Protein AF-A0A8H5WX12-F1 (afdb_monomer)

pLDDT: mean 89.81, std 13.11, range [33.09, 98.19]

Mean predicted aligned error: 13.59 Å

Radius of gyration: 41.68 Å; Cα contacts (8 Å, |Δi|>4): 127; chains: 1; bounding box: 111×40×96 Å

Foldseek 3Di:
DDPPPVPLDLLPQDAQQPLVSNVVNVLVVCCVPPVVLNVVLVVLLVVLLVVLLCCCCPVVVDQWFAQRVSSSSSSVSSLCVSQVVVPVNRDDDSDPDHDDRPPCVVHTHPSSQVVCVVVVHDHDDDVVNVVVVVVVVVVVVVVVVVVVVVVVVVVVVVVVVVVVVVVVVVVVVVVVVVVVVVVVVVVVVVVVVVVVVPPD

Structure (mmCIF, N/CA/C/O backbone):
data_AF-A0A8H5WX12-F1
#
_entry.id   AF-A0A8H5WX12-F1
#
loop_
_atom_site.group_PDB
_atom_site.id
_atom_site.type_symbol
_atom_site.label_atom_id
_atom_site.label_alt_id
_atom_site.label_comp_id
_atom_site.label_asym_id
_atom_site.label_entity_id
_atom_site.label_seq_id
_atom_site.pdbx_PDB_ins_code
_atom_site.Cartn_x
_atom_site.Cartn_y
_atom_site.Cartn_z
_atom_site.occupancy
_atom_site.B_iso_or_equiv
_atom_site.auth_seq_id
_atom_site.auth_comp_id
_atom_site.auth_asym_id
_atom_site.auth_atom_id
_atom_site.pdbx_PDB_model_num
ATOM 1 N N . MET A 1 1 ? 8.782 21.211 33.981 1.00 33.09 1 MET A N 1
ATOM 2 C CA . MET A 1 1 ? 7.718 21.695 33.075 1.00 33.09 1 MET A CA 1
ATOM 3 C C . MET A 1 1 ? 6.889 20.480 32.655 1.00 33.09 1 MET A C 1
ATOM 5 O O . MET A 1 1 ? 7.440 19.590 32.030 1.00 33.09 1 MET A O 1
ATOM 9 N N . SER A 1 2 ? 5.653 20.407 33.169 1.00 38.62 2 SER A N 1
ATOM 10 C CA . SER A 1 2 ? 4.549 19.437 32.981 1.00 38.62 2 SER A CA 1
ATOM 11 C C . SER A 1 2 ? 4.830 17.983 32.567 1.00 38.62 2 SER A C 1
ATOM 13 O O . SER A 1 2 ? 4.845 17.657 31.387 1.00 38.62 2 SER A O 1
ATOM 15 N N . SER A 1 3 ? 4.858 17.073 33.550 1.00 44.88 3 SER A N 1
ATOM 16 C CA . SER A 1 3 ? 4.390 15.689 33.363 1.00 44.88 3 SER A CA 1
ATOM 17 C C . SER A 1 3 ? 2.871 15.654 33.550 1.00 44.88 3 SER A C 1
ATOM 19 O O . SER A 1 3 ? 2.383 15.421 34.652 1.00 44.88 3 SER A O 1
ATOM 21 N N . GLN A 1 4 ? 2.113 15.903 32.482 1.00 40.19 4 GLN A N 1
ATOM 22 C CA . GLN A 1 4 ? 0.751 15.377 32.405 1.00 40.19 4 GLN A CA 1
ATOM 23 C C . GLN A 1 4 ? 0.891 13.888 32.087 1.00 40.19 4 GLN A C 1
ATOM 25 O O . GLN A 1 4 ? 1.049 13.500 30.933 1.00 40.19 4 GLN A O 1
ATOM 30 N N . GLN A 1 5 ? 0.912 13.046 33.123 1.00 45.81 5 GLN A N 1
ATOM 31 C CA . GLN A 1 5 ? 0.579 11.637 32.946 1.00 45.81 5 GLN A CA 1
ATOM 32 C C . GLN A 1 5 ? -0.896 11.587 32.560 1.00 45.81 5 GLN A C 1
ATOM 34 O O . GLN A 1 5 ? -1.782 11.577 33.414 1.00 45.81 5 GLN A O 1
ATOM 39 N N . ASP A 1 6 ? -1.126 11.630 31.252 1.00 54.28 6 ASP A N 1
ATOM 40 C CA . ASP A 1 6 ? -2.402 11.347 30.622 1.00 54.28 6 ASP A CA 1
ATOM 41 C C . ASP A 1 6 ? -2.846 9.971 31.133 1.00 54.28 6 ASP A C 1
ATOM 43 O O . ASP A 1 6 ? -2.256 8.929 30.829 1.00 54.28 6 ASP A O 1
ATOM 47 N N . THR A 1 7 ? -3.772 9.976 32.087 1.00 72.94 7 THR A N 1
ATOM 48 C CA . THR A 1 7 ? -4.148 8.766 32.811 1.00 72.94 7 THR A CA 1
ATOM 49 C C . THR A 1 7 ? -5.071 7.983 31.893 1.00 72.94 7 THR A C 1
ATOM 51 O O . THR A 1 7 ? -6.241 8.331 31.759 1.00 72.94 7 THR A O 1
ATOM 54 N N . PHE A 1 8 ? -4.537 6.957 31.222 1.00 84.62 8 PHE A N 1
ATOM 55 C CA . PHE A 1 8 ? -5.322 6.087 30.347 1.00 84.62 8 PHE A CA 1
ATOM 56 C C . PHE A 1 8 ? -6.583 5.596 31.071 1.00 84.62 8 PHE A C 1
ATOM 58 O O . PHE A 1 8 ? -6.492 4.907 32.091 1.00 84.62 8 PHE A O 1
ATOM 65 N N . ASN A 1 9 ? -7.753 5.955 30.540 1.00 88.12 9 ASN A N 1
ATOM 66 C CA . ASN A 1 9 ? -9.044 5.542 31.070 1.00 88.12 9 ASN A CA 1
ATOM 67 C C . ASN A 1 9 ? -9.671 4.486 30.140 1.00 88.12 9 ASN A C 1
ATOM 69 O O . ASN A 1 9 ? -10.149 4.853 29.064 1.00 88.12 9 ASN A O 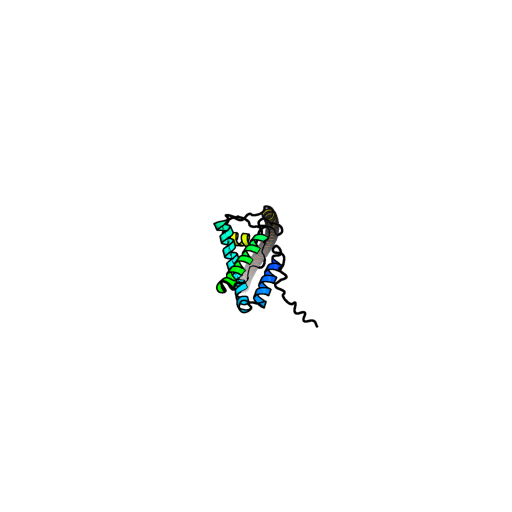1
ATOM 73 N N . PRO A 1 10 ? -9.746 3.204 30.548 1.00 88.06 10 PRO A N 1
ATOM 74 C CA . PRO A 1 10 ? -10.309 2.137 29.718 1.00 88.06 10 PRO A CA 1
ATOM 75 C C . PRO A 1 10 ? -11.822 2.280 29.466 1.00 88.06 10 PRO A C 1
ATOM 77 O O . PRO A 1 10 ? -12.372 1.591 28.616 1.00 88.06 10 PRO A O 1
ATOM 80 N N . ALA A 1 11 ? -12.525 3.166 30.179 1.00 89.69 11 ALA A N 1
ATOM 81 C CA . ALA A 1 11 ? -13.927 3.462 29.885 1.00 89.69 11 ALA A CA 1
ATOM 82 C C . ALA A 1 11 ? -14.098 4.433 28.701 1.00 89.69 11 ALA A C 1
ATOM 84 O O . ALA A 1 11 ? -15.175 4.491 28.108 1.00 89.69 11 ALA A O 1
ATOM 85 N N . ASN A 1 12 ? -13.054 5.188 28.340 1.00 92.12 12 ASN A N 1
ATOM 86 C CA . ASN A 1 12 ? -13.095 6.154 27.244 1.00 92.12 12 ASN A CA 1
ATOM 87 C C . ASN A 1 12 ? -12.741 5.485 25.907 1.00 92.12 12 ASN A C 1
ATOM 89 O O . ASN A 1 12 ? -11.697 5.745 25.309 1.00 92.12 12 ASN A O 1
ATOM 93 N N . VAL A 1 13 ? -13.602 4.566 25.473 1.00 94.31 13 VAL A N 1
ATOM 94 C CA . VAL A 1 13 ? -13.421 3.809 24.231 1.00 94.31 13 VAL A CA 1
ATOM 95 C C . VAL A 1 13 ? -13.705 4.727 23.028 1.00 94.31 13 VAL A C 1
ATOM 97 O O . VAL A 1 13 ? -14.808 5.277 22.944 1.00 94.31 13 VAL A O 1
ATOM 100 N N . PRO A 1 14 ? -12.760 4.905 22.080 1.00 96.06 14 PRO A N 1
ATOM 101 C CA . PRO A 1 14 ? -12.960 5.779 20.927 1.00 96.06 14 PRO A CA 1
ATOM 102 C C . PRO A 1 14 ? -13.995 5.200 19.959 1.00 96.06 14 PRO A C 1
ATOM 104 O O . PRO A 1 14 ? -14.397 4.038 20.053 1.00 96.06 14 PRO A O 1
ATOM 107 N N . LYS A 1 15 ? -14.425 6.000 18.979 1.00 95.44 15 LYS A N 1
ATOM 108 C CA . LYS A 1 15 ? -15.364 5.525 17.955 1.00 95.44 15 LYS A CA 1
ATOM 109 C C . LYS A 1 15 ? -14.744 4.392 17.121 1.00 95.44 15 LYS A C 1
ATOM 111 O O . LYS A 1 15 ? -13.591 4.518 16.703 1.00 95.44 15 LYS A O 1
ATOM 116 N N . PRO A 1 16 ? -15.484 3.305 16.836 1.00 94.94 16 PRO A N 1
ATOM 117 C CA . PRO A 1 16 ? -14.939 2.153 16.130 1.00 94.94 16 PRO A CA 1
ATOM 118 C C . PRO A 1 16 ? -14.537 2.456 14.685 1.00 94.94 16 PRO A C 1
ATOM 120 O O . PRO A 1 16 ? -13.755 1.694 14.141 1.00 94.94 16 PRO A O 1
ATOM 123 N N . GLU A 1 17 ? -15.009 3.534 14.060 1.00 94.00 17 GLU A N 1
ATOM 124 C CA . GLU A 1 17 ? -14.623 3.950 12.702 1.00 94.00 17 GLU A CA 1
ATOM 125 C C . GLU A 1 17 ? -13.245 4.643 12.672 1.00 94.00 17 GLU A C 1
ATOM 127 O O . GLU A 1 17 ? -12.575 4.693 11.640 1.00 94.00 17 GLU A O 1
ATOM 132 N N . LYS A 1 18 ? -12.785 5.184 13.810 1.00 95.19 18 LYS A N 1
ATOM 133 C CA . LYS A 1 18 ? -11.540 5.956 13.911 1.00 95.19 18 LYS A CA 1
ATOM 134 C C . LYS A 1 18 ? -10.333 5.026 14.038 1.00 95.19 18 LYS A C 1
ATOM 136 O O . LYS A 1 18 ? -9.887 4.727 15.140 1.00 95.19 18 LYS A O 1
ATOM 141 N N . ILE A 1 19 ? -9.796 4.578 12.900 1.00 94.12 19 ILE A N 1
ATOM 142 C CA . ILE A 1 19 ? -8.716 3.572 12.821 1.00 94.12 19 ILE A CA 1
ATOM 143 C C . ILE A 1 19 ? -7.524 3.914 13.731 1.00 94.12 19 ILE A C 1
ATOM 145 O O . ILE A 1 19 ? -7.120 3.084 14.544 1.00 94.12 19 ILE A O 1
ATOM 149 N N . SER A 1 20 ? -6.975 5.128 13.626 1.00 95.62 20 SER A N 1
ATOM 150 C CA . SER A 1 20 ? -5.794 5.527 14.405 1.00 95.62 20 SER A CA 1
ATOM 151 C C . SER A 1 20 ? -6.076 5.586 15.907 1.00 95.62 20 SER A C 1
ATOM 153 O O . SER A 1 20 ? -5.309 5.037 16.692 1.00 95.62 20 SER A O 1
ATOM 155 N N . GLU A 1 21 ? -7.203 6.184 16.306 1.00 96.19 21 GLU A N 1
ATOM 156 C CA . GLU A 1 21 ? -7.615 6.280 17.715 1.00 96.19 21 GLU A CA 1
ATOM 157 C C . GLU A 1 21 ? -7.874 4.887 18.312 1.00 96.19 21 GLU A C 1
ATOM 159 O O . GLU A 1 21 ? -7.467 4.598 19.434 1.00 96.19 21 GLU A O 1
ATOM 164 N N . ARG A 1 22 ? -8.500 3.988 17.541 1.00 96.19 22 ARG A N 1
ATOM 165 C CA . ARG A 1 22 ? -8.762 2.599 17.934 1.00 96.19 22 ARG A CA 1
ATOM 166 C C . ARG A 1 22 ? -7.471 1.833 18.206 1.00 96.19 22 ARG A C 1
ATOM 168 O O . ARG A 1 22 ? -7.357 1.179 19.240 1.00 96.19 22 ARG A O 1
ATOM 175 N N . ARG A 1 23 ? -6.494 1.926 17.302 1.00 96.81 23 ARG A N 1
ATOM 176 C CA . ARG A 1 23 ? -5.188 1.272 17.471 1.00 96.81 23 ARG A CA 1
ATOM 177 C C . ARG A 1 23 ? -4.418 1.847 18.653 1.00 96.81 23 ARG A C 1
ATOM 179 O O . ARG A 1 23 ? -3.917 1.079 19.465 1.00 96.81 23 ARG A O 1
ATOM 186 N N . GLN A 1 24 ? -4.420 3.170 18.807 1.00 96.31 24 GLN A N 1
ATOM 187 C CA . GLN A 1 24 ? -3.812 3.827 19.960 1.00 96.31 24 GLN A CA 1
ATOM 188 C C . GLN A 1 24 ? -4.440 3.356 21.279 1.00 96.31 24 GLN A C 1
ATOM 190 O O . GLN A 1 24 ? -3.713 3.057 22.223 1.00 96.31 24 GLN A O 1
ATOM 195 N N . TYR A 1 25 ? -5.770 3.234 21.340 1.00 96.69 25 TYR A N 1
ATOM 196 C CA . TYR A 1 25 ? -6.459 2.698 22.514 1.00 96.69 25 TYR A CA 1
ATOM 197 C C . TYR A 1 25 ? -6.023 1.259 22.826 1.00 96.69 25 TYR A C 1
ATOM 199 O O . TYR A 1 25 ? -5.738 0.949 23.981 1.00 96.69 25 TYR A O 1
ATOM 207 N N . ILE A 1 26 ? -5.950 0.384 21.815 1.00 96.94 26 ILE A N 1
ATOM 208 C CA . ILE A 1 26 ? -5.524 -1.016 21.989 1.00 96.94 26 ILE A CA 1
ATOM 209 C C . ILE A 1 26 ? -4.092 -1.081 22.527 1.00 96.94 26 ILE A C 1
ATOM 211 O O . ILE A 1 26 ? -3.844 -1.767 23.519 1.00 96.94 26 ILE A O 1
ATOM 215 N N . ASP A 1 27 ? -3.173 -0.336 21.914 1.00 96.44 27 ASP A N 1
ATOM 216 C CA . ASP A 1 27 ? -1.765 -0.326 22.306 1.00 96.44 27 ASP A CA 1
ATOM 217 C C . ASP A 1 27 ? -1.599 0.198 23.742 1.00 96.44 27 ASP A C 1
ATOM 219 O O . ASP A 1 27 ? -0.908 -0.422 24.550 1.00 96.44 27 ASP A O 1
ATOM 223 N N . GLN A 1 28 ? -2.298 1.281 24.103 1.00 96.12 28 GLN A N 1
ATOM 224 C CA . GLN A 1 28 ? -2.284 1.832 25.463 1.00 96.12 28 GLN A CA 1
ATOM 225 C C . GLN A 1 28 ? -2.907 0.878 26.490 1.00 96.12 28 GLN A C 1
ATOM 227 O O . GLN A 1 28 ? -2.374 0.736 27.594 1.00 96.12 28 GLN A O 1
ATOM 232 N N . TYR A 1 29 ? -4.000 0.194 26.137 1.00 96.19 29 TYR A N 1
ATOM 233 C CA . TYR A 1 29 ? -4.636 -0.794 27.007 1.00 96.19 29 TYR A CA 1
ATOM 234 C C . TYR A 1 29 ? -3.668 -1.932 27.332 1.00 96.19 29 TYR A C 1
ATOM 236 O O . TYR A 1 29 ? -3.440 -2.241 28.504 1.00 96.19 29 TYR A O 1
ATOM 244 N N . ILE A 1 30 ? -3.056 -2.521 26.301 1.00 95.94 30 ILE A N 1
ATOM 245 C CA . ILE A 1 30 ? -2.088 -3.609 26.462 1.00 95.94 30 ILE A CA 1
ATOM 246 C C . ILE A 1 30 ? -0.876 -3.105 27.248 1.00 95.94 30 ILE A C 1
ATOM 248 O O . ILE A 1 30 ? -0.483 -3.725 28.228 1.00 95.94 30 ILE A O 1
ATOM 252 N N . GLN A 1 31 ? -0.335 -1.934 26.916 1.00 95.81 31 GLN A N 1
ATOM 253 C CA . GLN A 1 31 ? 0.800 -1.359 27.637 1.00 95.81 31 GLN A CA 1
ATOM 254 C C . GLN A 1 31 ? 0.523 -1.149 29.131 1.00 95.81 31 GLN A C 1
ATOM 256 O O . GLN A 1 31 ? 1.431 -1.308 29.953 1.00 95.81 31 GLN A O 1
ATOM 261 N N . ARG A 1 32 ? -0.710 -0.778 29.493 1.00 94.56 32 ARG A N 1
ATOM 262 C CA . ARG A 1 32 ? -1.079 -0.464 30.875 1.00 94.56 32 ARG A CA 1
ATOM 263 C C . ARG A 1 32 ? -1.418 -1.698 31.704 1.00 94.56 32 ARG A C 1
ATOM 265 O O . ARG A 1 32 ? -1.022 -1.744 32.866 1.00 94.56 32 ARG A O 1
ATOM 272 N N . PHE A 1 33 ? -2.145 -2.654 31.130 1.00 94.00 33 PHE A N 1
ATOM 273 C CA . PHE A 1 33 ? -2.706 -3.794 31.863 1.00 94.00 33 PHE A CA 1
ATOM 274 C C . PHE A 1 33 ? -2.009 -5.129 31.566 1.00 94.00 33 PHE A C 1
ATOM 276 O O . PHE A 1 33 ? -2.087 -6.039 32.384 1.00 94.00 33 PHE A O 1
ATOM 283 N N . HIS A 1 34 ? -1.290 -5.232 30.445 1.00 94.00 34 HIS A N 1
ATOM 284 C CA . HIS A 1 34 ? -0.660 -6.460 29.943 1.00 94.00 34 HIS A CA 1
ATOM 285 C C . HIS A 1 34 ? 0.703 -6.155 29.300 1.00 94.00 34 HIS A C 1
ATOM 287 O O . HIS A 1 34 ? 0.962 -6.450 28.130 1.00 94.00 34 HIS A O 1
ATOM 293 N N . LYS A 1 35 ? 1.565 -5.460 30.052 1.00 94.50 35 LYS A N 1
ATOM 294 C CA . LYS A 1 35 ? 2.837 -4.904 29.556 1.00 94.50 35 LYS A CA 1
ATOM 295 C C . LYS A 1 35 ? 3.761 -5.967 28.944 1.00 94.50 35 LYS A C 1
ATOM 297 O O . LYS A 1 35 ? 4.538 -5.663 28.043 1.00 94.50 35 LYS A O 1
ATOM 302 N N . ASP A 1 36 ? 3.676 -7.197 29.430 1.00 95.25 36 ASP A N 1
ATOM 303 C CA . ASP A 1 36 ? 4.386 -8.380 28.943 1.00 95.25 36 ASP A CA 1
ATOM 304 C C . ASP A 1 36 ? 3.999 -8.783 27.509 1.00 95.25 36 ASP A C 1
ATOM 306 O O . ASP A 1 36 ? 4.811 -9.373 26.796 1.00 95.25 36 ASP A O 1
ATOM 310 N N . LEU A 1 37 ? 2.805 -8.401 27.048 1.00 95.00 37 LEU A N 1
ATOM 311 C CA . LEU A 1 37 ? 2.325 -8.678 25.693 1.00 95.00 37 LEU A CA 1
ATOM 312 C C . LEU A 1 37 ? 2.719 -7.598 24.677 1.00 95.00 37 LEU A C 1
ATOM 314 O O . LEU A 1 37 ? 2.623 -7.833 23.475 1.00 95.00 37 LEU A O 1
ATOM 318 N N . VAL A 1 38 ? 3.205 -6.432 25.124 1.00 95.00 38 VAL A N 1
ATOM 319 C CA . VAL A 1 38 ? 3.595 -5.315 24.240 1.00 95.00 38 VAL A CA 1
ATOM 320 C C . VAL A 1 38 ? 4.559 -5.735 23.120 1.00 95.00 38 VAL A C 1
ATOM 322 O O . VAL A 1 38 ? 4.298 -5.376 21.972 1.00 95.00 38 VAL A O 1
ATOM 325 N N . PRO A 1 39 ? 5.618 -6.535 23.373 1.00 96.00 39 PRO A N 1
ATOM 326 C CA . PRO A 1 39 ? 6.532 -6.969 22.312 1.00 96.00 39 PRO A CA 1
ATOM 327 C C . PRO A 1 39 ? 5.871 -7.817 21.214 1.00 96.00 39 PRO A C 1
ATOM 329 O O . PRO A 1 39 ? 6.442 -7.981 20.140 1.00 96.00 39 PRO A O 1
ATOM 332 N N . GLN A 1 40 ? 4.686 -8.376 21.473 1.00 95.12 40 GLN A N 1
ATOM 333 C CA . GLN A 1 40 ? 3.980 -9.277 20.561 1.00 95.12 40 GLN A CA 1
ATOM 334 C C . GLN A 1 40 ? 2.962 -8.548 19.675 1.00 95.12 40 GLN A C 1
ATOM 336 O O . GLN A 1 40 ? 2.487 -9.134 18.703 1.00 95.12 40 GLN A O 1
ATOM 341 N N . ILE A 1 41 ? 2.635 -7.284 19.975 1.00 95.19 41 ILE A N 1
ATOM 342 C CA . ILE A 1 41 ? 1.564 -6.531 19.304 1.00 95.19 41 ILE A CA 1
ATOM 343 C C . ILE A 1 41 ? 1.769 -6.493 17.786 1.00 95.19 41 ILE A C 1
ATOM 345 O O . ILE A 1 41 ? 0.855 -6.831 17.033 1.00 95.19 41 ILE A O 1
ATOM 349 N N . ASP A 1 42 ? 2.960 -6.118 17.319 1.00 94.75 42 ASP A N 1
ATOM 350 C CA . ASP A 1 42 ? 3.214 -5.952 15.883 1.00 94.75 42 ASP A CA 1
ATOM 351 C C . ASP A 1 42 ? 3.161 -7.280 15.124 1.00 94.75 42 ASP A C 1
ATOM 353 O O . ASP A 1 42 ? 2.587 -7.356 14.032 1.00 94.75 42 ASP A O 1
ATOM 357 N N . MET A 1 43 ? 3.700 -8.345 15.723 1.00 94.44 43 MET A N 1
ATOM 358 C CA . MET A 1 43 ? 3.634 -9.692 15.158 1.00 94.44 43 MET A CA 1
ATOM 359 C C . MET A 1 43 ? 2.182 -10.179 15.089 1.00 94.44 43 MET A C 1
ATOM 361 O O . MET A 1 43 ? 1.722 -10.566 14.013 1.00 94.44 43 MET A O 1
ATOM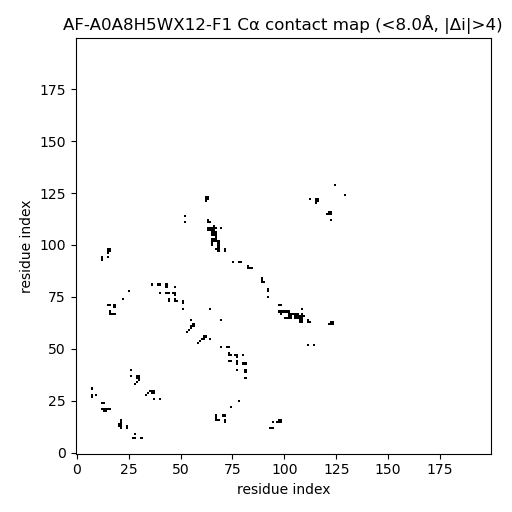 365 N N . ALA A 1 44 ? 1.428 -10.047 16.184 1.00 95.56 44 ALA A N 1
ATOM 366 C CA . ALA A 1 44 ? 0.012 -10.400 16.235 1.00 95.56 44 ALA A CA 1
ATOM 367 C C . ALA A 1 44 ? -0.815 -9.605 15.210 1.00 95.56 44 ALA A C 1
ATOM 369 O O . ALA A 1 44 ? -1.733 -10.147 14.591 1.00 95.56 44 ALA A O 1
ATOM 370 N N . ARG A 1 45 ? -0.473 -8.332 14.968 1.00 96.25 45 ARG A N 1
ATOM 371 C CA . ARG A 1 45 ? -1.169 -7.474 13.993 1.00 96.25 45 ARG A CA 1
ATOM 372 C C . ARG A 1 45 ? -0.903 -7.935 12.571 1.00 96.25 45 ARG A C 1
ATOM 374 O O . ARG A 1 45 ? -1.824 -7.999 11.756 1.00 96.25 45 ARG A O 1
ATOM 381 N N . LYS A 1 46 ? 0.350 -8.279 12.272 1.00 95.62 46 LYS A N 1
ATOM 382 C CA . LYS A 1 46 ? 0.754 -8.816 10.969 1.00 95.62 46 LYS A CA 1
ATOM 383 C C . LYS A 1 46 ? 0.068 -10.153 10.683 1.00 95.62 46 LYS A C 1
ATOM 385 O O . LYS A 1 46 ? -0.433 -10.357 9.576 1.00 95.62 46 LYS A O 1
ATOM 390 N N . GLU A 1 47 ? -0.006 -11.036 11.674 1.00 95.81 47 GLU A N 1
ATOM 391 C CA . GLU A 1 47 ? -0.712 -12.315 11.565 1.00 95.81 47 GLU A CA 1
ATOM 392 C C . GLU A 1 47 ? -2.217 -12.125 11.374 1.00 95.81 47 GLU A C 1
ATOM 394 O O . GLU A 1 47 ? -2.796 -12.730 10.470 1.00 95.81 47 GLU A O 1
ATOM 399 N N . ALA A 1 48 ? -2.838 -11.231 12.150 1.00 97.56 48 ALA A N 1
ATOM 400 C CA . ALA A 1 48 ? -4.244 -10.873 11.997 1.00 97.56 48 ALA A CA 1
ATOM 401 C C . ALA A 1 48 ? -4.538 -10.316 10.594 1.00 97.56 48 ALA A C 1
ATOM 403 O O . ALA A 1 48 ? -5.489 -10.761 9.952 1.00 97.56 48 ALA A O 1
ATOM 404 N N . ARG A 1 49 ? -3.687 -9.421 10.065 1.00 97.06 49 ARG A N 1
ATOM 405 C CA . ARG A 1 49 ? -3.789 -8.922 8.681 1.00 97.06 49 ARG A CA 1
ATOM 406 C C . ARG A 1 49 ? -3.729 -10.070 7.675 1.00 97.06 49 ARG A C 1
ATOM 408 O O . ARG A 1 49 ? -4.620 -10.188 6.840 1.00 97.06 49 ARG A O 1
ATOM 415 N N . SER A 1 50 ? -2.717 -10.932 7.768 1.00 95.69 50 SER A N 1
ATOM 416 C CA . SER A 1 50 ? -2.543 -12.074 6.857 1.00 95.69 50 SER A CA 1
ATOM 417 C C . SER A 1 50 ? -3.727 -13.048 6.902 1.00 95.69 50 SER A C 1
ATOM 419 O O . SER A 1 50 ? -4.199 -13.530 5.867 1.00 95.69 50 SER A O 1
ATOM 421 N N . TYR A 1 51 ? -4.244 -13.329 8.099 1.00 97.06 51 TYR A N 1
ATOM 422 C CA . TYR A 1 51 ? -5.441 -14.139 8.282 1.00 97.06 51 TYR A CA 1
ATOM 423 C C . TYR A 1 51 ? -6.668 -13.485 7.637 1.00 97.06 51 TYR A C 1
ATOM 425 O O . TYR A 1 51 ? -7.348 -14.129 6.838 1.00 97.06 51 TYR A O 1
ATOM 433 N N . MET A 1 52 ? -6.919 -12.202 7.917 1.00 97.38 52 MET A N 1
ATOM 434 C CA . MET A 1 52 ? -8.081 -11.500 7.375 1.00 97.38 52 MET A CA 1
ATOM 435 C C . MET A 1 52 ? -8.020 -11.384 5.855 1.00 97.38 52 MET A C 1
ATOM 437 O O . MET A 1 52 ? -9.027 -11.640 5.200 1.00 97.38 52 MET A O 1
ATOM 441 N N . CYS A 1 53 ? -6.856 -11.101 5.267 1.00 96.88 53 CYS A N 1
ATOM 442 C CA . CYS A 1 53 ? -6.701 -11.107 3.815 1.00 96.88 53 CYS A CA 1
ATOM 443 C C . CYS A 1 53 ? -7.134 -12.448 3.195 1.00 96.88 53 CYS A C 1
ATOM 445 O O . CYS A 1 53 ? -7.953 -12.480 2.272 1.00 96.88 53 CYS A O 1
ATOM 447 N N . ARG A 1 54 ? -6.646 -13.568 3.746 1.00 96.00 54 ARG A N 1
ATOM 448 C CA . ARG A 1 54 ? -7.038 -14.910 3.292 1.00 96.00 54 ARG A CA 1
ATOM 449 C C . ARG A 1 54 ? -8.525 -15.173 3.499 1.00 96.00 54 ARG A C 1
ATOM 451 O O . ARG A 1 54 ? -9.156 -15.709 2.598 1.00 96.00 54 ARG A O 1
ATOM 458 N N . TYR A 1 55 ? -9.094 -14.767 4.632 1.00 95.81 55 TYR A N 1
ATOM 459 C CA . TYR A 1 55 ? -10.522 -14.927 4.909 1.00 95.81 55 TYR A CA 1
ATOM 460 C C . TYR A 1 55 ? -11.394 -14.168 3.896 1.00 95.81 55 TYR A C 1
ATOM 462 O O . TYR A 1 55 ? -12.321 -14.737 3.323 1.00 95.81 55 TYR A O 1
ATOM 470 N N . TYR A 1 56 ? -11.091 -12.898 3.619 1.00 94.88 56 TYR A N 1
ATOM 471 C CA . TYR A 1 56 ? -11.848 -12.114 2.639 1.00 94.88 56 TYR A CA 1
ATOM 472 C C . TYR A 1 56 ? -11.701 -12.660 1.214 1.00 94.88 56 TYR A C 1
ATOM 474 O O . TYR A 1 56 ? -12.669 -12.664 0.454 1.00 94.88 56 TYR A O 1
ATOM 482 N N . HIS A 1 57 ? -10.523 -13.176 0.857 1.00 94.19 57 HIS A N 1
ATOM 483 C CA . HIS A 1 57 ? -10.329 -13.815 -0.440 1.00 94.19 57 HIS A CA 1
ATOM 484 C C . HIS A 1 57 ? -11.074 -15.156 -0.541 1.00 94.19 57 HIS A C 1
ATOM 486 O O . HIS A 1 57 ? -11.975 -15.301 -1.362 1.00 94.19 57 HIS A O 1
ATOM 492 N N . ASN A 1 58 ? -10.741 -16.113 0.326 1.00 92.88 58 ASN A N 1
ATOM 493 C CA . ASN A 1 58 ? -11.181 -17.504 0.215 1.00 92.88 58 ASN A CA 1
ATOM 494 C C . ASN A 1 58 ? -12.637 -17.705 0.641 1.00 92.88 58 ASN A C 1
ATOM 496 O O . ASN A 1 58 ? -13.353 -18.496 0.036 1.00 92.88 58 ASN A O 1
ATOM 500 N N . ASN A 1 59 ? -13.083 -17.016 1.696 1.00 89.69 59 ASN A N 1
ATOM 501 C CA . ASN A 1 59 ? -14.398 -17.258 2.294 1.00 89.69 59 ASN A CA 1
ATOM 502 C C . ASN A 1 59 ? -15.459 -16.262 1.818 1.00 89.69 59 ASN A C 1
ATOM 504 O O . ASN A 1 59 ? -16.648 -16.549 1.941 1.00 89.69 59 ASN A O 1
ATOM 508 N N . ARG A 1 60 ? -15.057 -15.084 1.324 1.00 87.25 60 ARG A N 1
ATOM 509 C CA . ARG A 1 60 ? -15.989 -14.043 0.856 1.00 87.25 60 ARG A CA 1
ATOM 510 C C . ARG A 1 60 ? -15.911 -13.777 -0.645 1.00 87.25 60 ARG A C 1
ATOM 512 O O . ARG A 1 60 ? -16.817 -13.134 -1.161 1.00 87.25 60 ARG A O 1
ATOM 519 N N . GLY A 1 61 ? -14.863 -14.235 -1.336 1.00 88.38 61 GLY A N 1
ATOM 520 C CA . GLY A 1 61 ? -14.686 -13.993 -2.771 1.00 88.38 61 GLY A CA 1
ATOM 521 C C . GLY A 1 61 ? -14.568 -12.509 -3.135 1.00 88.38 61 GLY A C 1
ATOM 522 O O . GLY A 1 61 ? -14.842 -12.136 -4.272 1.00 88.38 61 GLY A O 1
ATOM 523 N N . MET A 1 62 ? -14.204 -11.645 -2.182 1.00 90.19 62 MET A N 1
ATOM 524 C CA . MET A 1 62 ? -14.188 -10.197 -2.403 1.00 90.19 62 MET A CA 1
ATOM 525 C C . MET A 1 62 ? -12.955 -9.791 -3.209 1.00 90.19 62 MET A C 1
ATOM 527 O O . MET A 1 62 ? -11.874 -10.344 -3.011 1.00 90.19 62 MET A O 1
ATOM 531 N N . ILE A 1 63 ? -13.111 -8.837 -4.130 1.00 90.62 63 ILE A N 1
ATOM 532 C CA . ILE A 1 63 ? -11.999 -8.249 -4.900 1.00 90.62 63 ILE A CA 1
ATOM 533 C C . ILE A 1 63 ? -11.465 -7.008 -4.184 1.00 90.62 63 ILE A C 1
ATOM 535 O O . ILE A 1 63 ? -10.257 -6.900 -3.991 1.00 90.62 63 ILE A O 1
ATOM 539 N N . ASP A 1 64 ? -12.371 -6.154 -3.707 1.00 91.81 64 ASP A N 1
ATOM 540 C CA . ASP A 1 64 ? -12.081 -5.007 -2.851 1.00 91.81 64 ASP A CA 1
ATOM 541 C C . ASP A 1 64 ? -12.850 -5.128 -1.539 1.00 91.81 64 ASP A C 1
ATOM 543 O O . ASP A 1 64 ? -13.891 -5.783 -1.472 1.00 91.81 64 ASP A O 1
ATOM 547 N N . VAL A 1 65 ? -12.343 -4.476 -0.495 1.00 94.12 65 VAL A N 1
ATOM 548 C CA . VAL A 1 65 ? -12.980 -4.427 0.824 1.00 94.12 65 VAL A CA 1
ATOM 549 C C . VAL A 1 65 ? -12.935 -2.992 1.353 1.00 94.12 65 VAL A C 1
ATOM 551 O O . VAL A 1 65 ? -11.893 -2.346 1.204 1.00 94.12 65 VAL A O 1
ATOM 554 N N . PRO A 1 66 ? -14.005 -2.474 1.979 1.00 95.00 66 PRO A N 1
ATOM 555 C CA . PRO A 1 66 ? -13.980 -1.143 2.582 1.00 95.00 66 PRO A CA 1
ATOM 556 C C . PRO A 1 66 ? -12.918 -1.037 3.682 1.00 95.00 66 PRO A C 1
ATOM 558 O O . PRO A 1 66 ? -12.797 -1.919 4.539 1.00 95.00 66 PRO A O 1
ATOM 561 N N . ALA A 1 67 ? -12.127 0.038 3.654 1.00 94.81 67 ALA A N 1
ATOM 562 C CA . ALA A 1 67 ? -10.955 0.190 4.514 1.00 94.81 67 ALA A CA 1
ATOM 563 C C . ALA A 1 67 ? -11.319 0.188 6.004 1.00 94.81 67 ALA A C 1
ATOM 565 O O . ALA A 1 67 ? -10.676 -0.497 6.798 1.00 94.81 67 ALA A O 1
ATOM 566 N N . VAL A 1 68 ? -12.379 0.909 6.382 1.00 94.94 68 VAL A N 1
ATOM 567 C CA . VAL A 1 68 ? -12.777 1.086 7.787 1.00 94.94 68 VAL A CA 1
ATOM 568 C C . VAL A 1 68 ? -13.132 -0.252 8.433 1.00 94.94 68 VAL A C 1
ATOM 570 O O . VAL A 1 68 ? -12.575 -0.607 9.478 1.00 94.94 68 VAL A O 1
ATOM 573 N N . TYR A 1 69 ? -14.028 -1.016 7.801 1.00 96.31 69 TYR A N 1
ATOM 574 C CA . TYR A 1 69 ? -14.472 -2.302 8.333 1.00 96.31 69 TYR A CA 1
ATOM 575 C C . TYR A 1 69 ? -13.360 -3.352 8.308 1.00 96.31 69 TYR A C 1
ATOM 577 O O . TYR A 1 69 ? -13.197 -4.103 9.273 1.00 96.31 69 TYR A O 1
ATOM 585 N N . PHE A 1 70 ? -12.553 -3.381 7.245 1.00 97.19 70 PHE A N 1
ATOM 586 C CA . PHE A 1 70 ? -11.428 -4.304 7.138 1.00 97.19 70 PHE A CA 1
ATOM 587 C C . PHE A 1 70 ? -10.421 -4.106 8.278 1.00 97.19 70 PHE A C 1
ATOM 589 O O . PHE A 1 70 ? -10.108 -5.057 8.999 1.00 97.19 70 PHE A O 1
ATOM 596 N N . GLU A 1 71 ? -9.995 -2.867 8.520 1.00 97.56 71 GLU A N 1
ATOM 597 C CA . GLU A 1 71 ? -9.062 -2.552 9.605 1.00 97.56 71 GLU A CA 1
ATOM 598 C C . GLU A 1 71 ? -9.652 -2.854 10.985 1.00 97.56 71 GLU A C 1
ATOM 600 O O . GLU A 1 71 ? -8.962 -3.364 11.866 1.00 97.56 71 GLU A O 1
ATOM 605 N N . TYR A 1 72 ? -10.952 -2.614 11.172 1.00 97.69 72 TYR A N 1
ATOM 606 C CA . TYR A 1 72 ? -11.642 -2.999 12.402 1.00 97.69 72 TYR A CA 1
ATOM 607 C C . TYR A 1 72 ? -11.609 -4.515 12.632 1.00 97.69 72 TYR A C 1
ATOM 609 O O . TYR A 1 72 ? -11.393 -4.965 13.759 1.00 97.69 72 TYR A O 1
ATOM 617 N N . THR A 1 73 ? -11.795 -5.320 11.581 1.00 97.25 73 THR A N 1
ATOM 618 C CA . THR A 1 73 ? -11.707 -6.781 11.710 1.00 97.25 73 THR A CA 1
ATOM 619 C C . THR A 1 73 ? -10.294 -7.260 12.028 1.00 97.25 73 THR A C 1
ATOM 621 O O . THR A 1 73 ? -10.159 -8.162 12.849 1.00 97.25 73 THR A O 1
ATOM 624 N N . ILE A 1 74 ? -9.255 -6.621 11.477 1.00 98.00 74 ILE A N 1
ATOM 625 C CA . ILE A 1 74 ? -7.858 -6.912 11.835 1.00 98.00 74 ILE A CA 1
ATOM 626 C C . ILE A 1 74 ? -7.621 -6.636 13.317 1.00 98.00 74 ILE A C 1
ATOM 628 O O . ILE A 1 74 ? -7.120 -7.508 14.022 1.00 98.00 74 ILE A O 1
ATOM 632 N N . ASP A 1 75 ? -8.010 -5.457 13.800 1.00 98.19 75 ASP A N 1
ATOM 633 C CA . ASP A 1 75 ? -7.789 -5.070 15.195 1.00 98.19 75 ASP A CA 1
ATOM 634 C C . ASP A 1 75 ? -8.551 -5.989 16.164 1.00 98.19 75 ASP A C 1
ATOM 636 O O . ASP A 1 75 ? -8.023 -6.383 17.206 1.00 98.19 75 ASP A O 1
ATOM 640 N N . LYS A 1 76 ? -9.768 -6.407 15.792 1.00 97.75 76 LYS A N 1
ATOM 641 C CA . LYS A 1 76 ? -10.545 -7.385 16.562 1.00 97.75 76 LYS A CA 1
ATOM 642 C C . LYS A 1 76 ? -9.878 -8.763 16.584 1.00 97.75 76 LYS A C 1
ATOM 644 O O . LYS A 1 76 ? -9.831 -9.393 17.638 1.00 97.75 76 LYS A O 1
ATOM 649 N N . THR A 1 77 ? -9.364 -9.235 15.449 1.00 97.75 77 THR A N 1
ATOM 650 C CA . THR A 1 77 ? -8.639 -10.512 15.370 1.00 97.75 77 THR A CA 1
ATOM 651 C C . THR A 1 77 ? -7.336 -10.459 16.162 1.00 97.75 77 THR A C 1
ATOM 653 O O . THR A 1 77 ? -7.046 -11.396 16.898 1.00 97.75 77 THR A O 1
ATOM 656 N N . LEU A 1 78 ? -6.590 -9.352 16.095 1.00 97.56 78 LEU A N 1
ATOM 657 C CA . LEU A 1 78 ? -5.416 -9.124 16.941 1.00 97.56 78 LEU A CA 1
ATOM 658 C C . LEU A 1 78 ? -5.775 -9.241 18.423 1.00 97.56 78 LEU A C 1
ATOM 660 O O . LEU A 1 78 ? -5.090 -9.950 19.153 1.00 97.56 78 LEU A O 1
ATOM 664 N N . TRP A 1 79 ? -6.858 -8.590 18.855 1.00 97.69 79 TRP A N 1
ATOM 665 C CA . TRP A 1 79 ? -7.286 -8.612 20.254 1.00 97.69 79 TRP A CA 1
ATOM 666 C C . TRP A 1 79 ? -7.601 -10.030 20.729 1.00 97.69 79 TRP A C 1
ATOM 668 O O . TRP A 1 79 ? -7.180 -10.445 21.804 1.00 97.69 79 TRP A O 1
ATOM 678 N N . GLN A 1 80 ? -8.315 -10.796 19.906 1.00 95.75 80 GLN A N 1
ATOM 679 C CA . GLN A 1 80 ? -8.634 -12.188 20.212 1.00 95.75 80 GLN A CA 1
ATOM 680 C C . GLN A 1 80 ? -7.377 -13.057 20.278 1.00 95.75 80 GLN A C 1
ATOM 682 O O . GLN A 1 80 ? -7.248 -13.863 21.194 1.00 95.75 80 GLN A O 1
ATOM 687 N N . ASN A 1 81 ? -6.443 -12.874 19.344 1.00 94.75 81 ASN A N 1
ATOM 688 C CA . ASN A 1 81 ? -5.230 -13.681 19.269 1.00 94.75 81 ASN A CA 1
ATOM 689 C C . ASN A 1 81 ? -4.280 -13.394 20.435 1.00 94.75 81 ASN A C 1
ATOM 691 O O . ASN A 1 81 ? -3.785 -14.329 21.060 1.00 94.75 81 ASN A O 1
ATOM 695 N N . ILE A 1 82 ? -4.047 -12.118 20.757 1.00 95.94 82 ILE A N 1
ATOM 696 C CA . ILE A 1 82 ? -3.066 -11.746 21.782 1.00 95.94 82 ILE A CA 1
ATOM 697 C C . ILE A 1 82 ? -3.511 -12.178 23.183 1.00 95.94 82 ILE A C 1
ATOM 699 O O . ILE A 1 82 ? -2.682 -12.586 23.990 1.00 95.9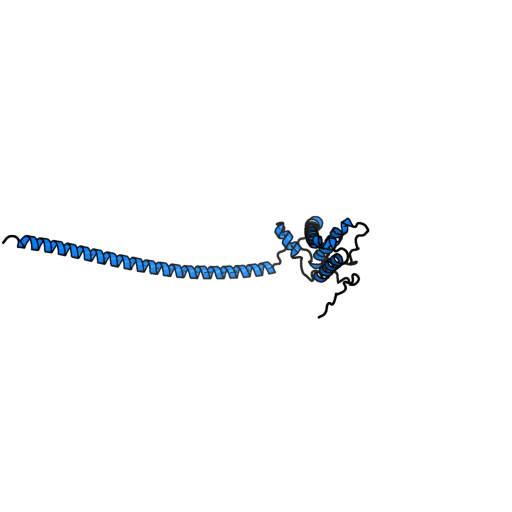4 82 ILE A O 1
ATOM 703 N N . PHE A 1 83 ? -4.820 -12.179 23.450 1.00 96.50 83 PHE A N 1
ATOM 704 C CA . PHE A 1 83 ? -5.388 -12.611 24.727 1.00 96.50 83 PHE A CA 1
ATOM 705 C C . PHE A 1 83 ? -5.856 -14.070 24.746 1.00 96.50 83 PHE A C 1
ATOM 707 O O . PHE A 1 83 ? -6.358 -14.526 25.770 1.00 96.50 83 PHE A O 1
ATOM 714 N N . LEU A 1 84 ? -5.667 -14.827 23.659 1.00 93.38 84 LEU A N 1
ATOM 715 C CA . LEU A 1 84 ? -6.155 -16.206 23.539 1.00 93.38 84 LEU A CA 1
ATOM 716 C C . LEU A 1 84 ? -5.671 -17.105 24.687 1.00 93.38 84 LEU A C 1
ATOM 718 O O . LEU A 1 84 ? -6.432 -17.915 25.212 1.00 93.38 84 LEU A O 1
ATOM 722 N N . HIS A 1 85 ? -4.416 -16.931 25.101 1.00 92.75 85 HIS A N 1
ATOM 723 C CA . HIS A 1 85 ? -3.785 -17.708 26.168 1.00 92.75 85 HIS A CA 1
ATOM 724 C C . HIS A 1 85 ? -4.397 -17.468 27.560 1.00 92.75 85 HIS A C 1
ATOM 726 O O . HIS A 1 85 ? -4.203 -18.291 28.451 1.00 92.75 85 HIS A O 1
ATOM 732 N N . LEU A 1 86 ? -5.141 -16.373 27.755 1.00 93.19 86 LEU A N 1
ATOM 733 C CA . LEU A 1 86 ? -5.807 -16.055 29.021 1.00 93.19 86 LEU A CA 1
ATOM 734 C C . LEU A 1 86 ? -7.155 -16.775 29.186 1.00 93.19 86 LEU A C 1
ATOM 736 O O . LEU A 1 86 ? -7.721 -16.765 30.280 1.00 93.19 86 LEU A O 1
ATOM 740 N N . GLY A 1 87 ? -7.684 -17.398 28.126 1.00 93.62 87 GLY A N 1
ATOM 741 C CA . GLY A 1 87 ? -8.954 -18.121 28.170 1.00 93.62 87 GLY A CA 1
ATOM 742 C C . GLY A 1 87 ? -10.100 -17.246 28.686 1.00 93.62 87 GLY A C 1
ATOM 743 O O . GLY A 1 87 ? -10.370 -16.177 28.145 1.00 93.62 87 GLY A O 1
ATOM 744 N N . GLU A 1 88 ? -10.762 -17.680 29.759 1.00 92.75 88 GLU A N 1
ATOM 745 C CA . GLU A 1 88 ? -11.880 -16.950 30.378 1.00 92.75 88 GLU A CA 1
ATOM 746 C C . GLU A 1 88 ? -11.478 -15.603 30.999 1.00 92.75 88 GLU A C 1
ATOM 748 O O . GLU A 1 88 ? -12.329 -14.739 31.195 1.00 92.75 88 GLU A O 1
ATOM 753 N N . GLN A 1 89 ? -10.189 -15.399 31.286 1.00 93.44 89 GLN A N 1
ATOM 754 C CA . GLN A 1 89 ? -9.670 -14.137 31.824 1.00 93.44 89 GLN A CA 1
ATOM 755 C C . GLN A 1 89 ? -9.347 -13.117 30.724 1.00 93.44 89 GLN A C 1
ATOM 757 O O . GLN A 1 89 ? -8.938 -11.995 31.029 1.00 93.44 89 GLN A O 1
ATOM 762 N N . ALA A 1 90 ? -9.509 -13.485 29.448 1.00 94.94 90 ALA A N 1
ATOM 763 C CA . ALA A 1 90 ? -9.276 -12.576 28.338 1.00 94.94 90 ALA A CA 1
ATOM 764 C C . ALA A 1 90 ? -10.227 -11.366 28.425 1.00 94.94 90 ALA A C 1
ATOM 766 O O . ALA A 1 90 ? -11.444 -11.540 28.559 1.00 94.94 90 ALA A O 1
ATOM 767 N N . PRO A 1 91 ? -9.714 -10.128 28.319 1.00 95.50 91 PRO A N 1
ATOM 768 C CA . PRO A 1 91 ? -10.563 -8.953 28.355 1.00 95.50 91 PRO A CA 1
ATOM 769 C C . PRO A 1 91 ? -11.506 -8.944 27.146 1.00 95.50 91 PRO A C 1
ATOM 771 O O . PRO A 1 91 ? -11.132 -9.269 26.014 1.00 95.50 91 PRO A O 1
ATOM 774 N N . ALA A 1 92 ? -12.757 -8.552 27.381 1.00 95.19 92 ALA A N 1
ATOM 775 C CA . ALA A 1 92 ? -13.750 -8.460 26.320 1.00 95.19 92 ALA A CA 1
ATOM 776 C C . ALA A 1 92 ? -13.356 -7.397 25.283 1.00 95.19 92 ALA A C 1
ATOM 778 O O . ALA A 1 92 ? -12.790 -6.356 25.617 1.00 95.19 92 ALA A O 1
ATOM 779 N N . TRP A 1 93 ? -13.711 -7.640 24.018 1.00 96.12 93 TRP A N 1
ATOM 780 C CA . TRP A 1 93 ? -13.545 -6.647 22.958 1.00 96.12 93 TRP A CA 1
ATOM 781 C C . TRP A 1 93 ? -14.319 -5.357 23.313 1.00 96.12 93 TRP A C 1
ATOM 783 O O . TRP A 1 93 ? -15.534 -5.438 23.522 1.00 96.12 93 TRP A O 1
ATOM 793 N N . PRO A 1 94 ? -13.668 -4.175 23.363 1.00 95.62 94 PRO A N 1
ATOM 794 C CA . PRO A 1 94 ? -14.279 -2.953 23.903 1.00 95.62 94 PRO A CA 1
ATOM 795 C C . PRO A 1 94 ? -15.509 -2.446 23.134 1.00 95.62 94 PRO A C 1
ATOM 797 O O . PRO A 1 94 ? -16.377 -1.781 23.702 1.00 95.62 94 PRO A O 1
ATOM 800 N N . TRP A 1 95 ? -15.614 -2.761 21.840 1.00 95.88 95 TRP A N 1
ATOM 801 C CA . TRP A 1 95 ? -16.685 -2.261 20.978 1.00 95.88 95 TRP A CA 1
ATOM 802 C C . TRP A 1 95 ? -17.815 -3.277 20.824 1.00 95.88 95 TRP A C 1
ATOM 804 O O . TRP A 1 95 ? -17.692 -4.275 20.114 1.00 95.88 95 TRP A O 1
ATOM 814 N N . LYS A 1 96 ? -18.971 -2.980 21.430 1.00 91.38 96 LYS A N 1
ATOM 815 C CA . LYS A 1 96 ? -20.191 -3.797 21.277 1.00 91.38 96 LYS A CA 1
ATOM 816 C C . LYS A 1 96 ? -20.732 -3.777 19.844 1.00 91.38 96 LYS A C 1
ATOM 818 O O . LYS A 1 96 ? -21.187 -4.802 19.342 1.00 91.38 96 LYS A O 1
ATOM 823 N N . LYS A 1 97 ? -20.675 -2.613 19.189 1.00 93.62 97 LYS A N 1
ATOM 824 C CA . LYS A 1 97 ? -21.067 -2.410 17.789 1.00 93.62 97 LYS A CA 1
ATOM 825 C C . LYS A 1 97 ? -19.845 -1.934 17.006 1.00 93.62 97 LYS A C 1
ATOM 827 O O . LYS A 1 97 ? -19.168 -1.010 17.443 1.00 93.62 97 LYS A O 1
ATOM 832 N N . GLY A 1 98 ? -19.558 -2.605 15.894 1.00 94.12 98 GLY A N 1
ATOM 833 C CA . GLY A 1 98 ? -18.500 -2.203 14.967 1.00 94.12 98 GLY A CA 1
ATOM 834 C C . GLY A 1 98 ? -18.970 -1.149 13.961 1.00 94.12 98 GLY A C 1
ATOM 835 O O . GLY A 1 98 ? -20.159 -0.812 13.957 1.00 94.12 98 GLY A O 1
ATOM 836 N N . PRO A 1 99 ? -18.057 -0.676 13.099 1.00 95.38 99 PRO A N 1
ATOM 837 C CA . PRO A 1 99 ? -18.403 0.221 12.008 1.00 95.38 99 PRO A CA 1
ATOM 838 C C . PRO A 1 99 ? -19.290 -0.505 10.988 1.00 95.38 99 PRO A C 1
ATOM 840 O O . PRO A 1 99 ? -19.398 -1.741 11.006 1.00 95.38 99 PRO A O 1
ATOM 843 N N . ASP A 1 100 ? -19.935 0.258 10.109 1.00 93.81 100 ASP A N 1
ATOM 844 C CA . ASP A 1 100 ? -20.719 -0.318 9.016 1.00 93.81 100 ASP A CA 1
ATOM 845 C C . ASP A 1 100 ? -19.805 -1.104 8.059 1.00 93.81 100 ASP A C 1
ATOM 847 O O . ASP A 1 100 ? -18.661 -0.723 7.805 1.00 93.81 100 ASP A O 1
ATOM 851 N N . ARG A 1 101 ? -20.300 -2.241 7.562 1.00 92.69 101 ARG A N 1
ATOM 852 C CA . ARG A 1 101 ? -19.556 -3.138 6.668 1.00 92.69 101 ARG A CA 1
ATOM 853 C C . ARG A 1 101 ? -19.280 -2.503 5.320 1.00 92.69 101 ARG A C 1
ATOM 855 O O . ARG A 1 101 ? -18.235 -2.783 4.740 1.00 92.69 101 ARG A O 1
ATOM 862 N N . ASP A 1 102 ? -20.197 -1.651 4.880 1.00 91.50 102 ASP A N 1
ATOM 863 C CA . ASP A 1 102 ? -20.161 -0.991 3.580 1.00 91.50 102 ASP A CA 1
ATOM 864 C C . ASP A 1 102 ? -19.644 0.459 3.688 1.00 91.50 102 ASP A C 1
ATOM 866 O O . ASP A 1 102 ? -19.755 1.240 2.744 1.00 91.50 102 ASP A O 1
ATOM 870 N N . ASP A 1 103 ? -19.051 0.832 4.832 1.00 90.44 103 ASP A N 1
ATOM 871 C CA . ASP A 1 103 ? -18.477 2.161 5.054 1.00 90.44 103 ASP A CA 1
ATOM 872 C C . ASP A 1 103 ? -17.222 2.391 4.200 1.00 90.44 103 ASP A C 1
ATOM 874 O O . ASP A 1 103 ? -16.101 2.012 4.557 1.00 90.44 103 ASP A O 1
ATOM 878 N N . ILE A 1 104 ? -17.425 3.073 3.075 1.00 90.12 104 ILE A N 1
ATOM 879 C CA . ILE A 1 104 ? -16.376 3.516 2.153 1.00 90.12 104 ILE A CA 1
ATOM 880 C C . ILE A 1 104 ? -15.877 4.940 2.444 1.00 90.12 104 ILE A C 1
ATOM 882 O O . ILE A 1 104 ? -15.233 5.539 1.585 1.00 90.12 104 ILE A O 1
ATOM 886 N N . SER A 1 105 ? -16.138 5.510 3.627 1.00 88.81 105 SER A N 1
ATOM 887 C CA . SER A 1 105 ? -15.697 6.874 3.981 1.00 88.81 105 SER A CA 1
ATOM 888 C C . SER A 1 105 ? -14.177 7.063 3.918 1.00 88.81 105 SER A C 1
ATOM 890 O O . SER A 1 105 ? -13.708 8.154 3.601 1.00 88.81 105 SER A O 1
ATOM 892 N N . ALA A 1 106 ? -13.406 5.998 4.159 1.00 86.69 106 ALA A N 1
ATOM 893 C CA . ALA A 1 106 ? -11.953 5.957 3.966 1.00 86.69 106 ALA A CA 1
ATOM 894 C C . ALA A 1 106 ? -11.529 5.219 2.677 1.00 86.69 106 ALA A C 1
ATOM 896 O O . ALA A 1 106 ? -10.364 4.853 2.524 1.00 86.69 106 ALA A O 1
ATOM 897 N N . GLY A 1 107 ? -12.467 4.984 1.756 1.00 91.19 107 GLY A N 1
ATOM 898 C CA . GLY A 1 107 ? -12.259 4.248 0.513 1.00 91.19 107 GLY A CA 1
ATOM 899 C C . GLY A 1 107 ? -12.090 2.736 0.698 1.00 91.19 107 GLY A C 1
ATOM 900 O O . GLY A 1 107 ? -12.475 2.154 1.715 1.00 91.19 107 GLY A O 1
ATOM 901 N N . MET A 1 108 ? -11.519 2.091 -0.321 1.00 93.50 108 MET A N 1
ATOM 902 C CA . MET A 1 108 ? -11.174 0.666 -0.294 1.00 93.50 108 MET A CA 1
ATOM 903 C C . MET A 1 108 ? -9.822 0.443 0.391 1.00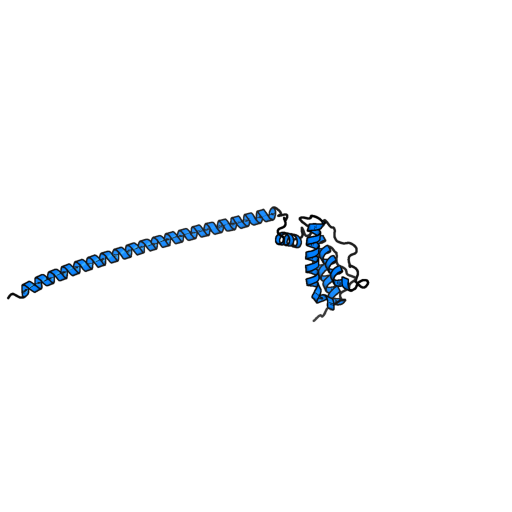 93.50 108 MET A C 1
ATOM 905 O O . MET A 1 108 ? -8.934 1.294 0.346 1.00 93.50 108 MET A O 1
ATOM 909 N N . SER A 1 109 ? -9.645 -0.715 1.025 1.00 94.69 109 SER A N 1
ATOM 910 C CA . SER A 1 109 ? -8.416 -1.061 1.735 1.00 94.69 109 SER A CA 1
ATOM 911 C C . SER A 1 109 ? -7.234 -1.210 0.776 1.00 94.69 109 SER A C 1
ATOM 913 O O . SER A 1 109 ? -7.110 -2.208 0.060 1.00 94.69 109 SER A O 1
ATOM 915 N N . MET A 1 110 ? -6.306 -0.254 0.839 1.00 92.56 110 MET A N 1
ATOM 916 C CA . MET A 1 110 ? -5.010 -0.356 0.163 1.00 92.56 110 MET A CA 1
ATOM 917 C C . MET A 1 110 ? -4.206 -1.556 0.666 1.00 92.56 110 MET A C 1
ATOM 919 O O . MET A 1 110 ? -3.621 -2.276 -0.134 1.00 92.56 110 MET A O 1
ATOM 923 N N . ALA A 1 111 ? -4.266 -1.845 1.968 1.00 92.31 111 ALA A N 1
ATOM 924 C CA . ALA A 1 111 ? -3.566 -2.974 2.568 1.00 92.31 111 ALA A CA 1
ATOM 925 C C . ALA A 1 111 ? -4.028 -4.334 2.013 1.00 92.31 111 ALA A C 1
ATOM 927 O O . ALA A 1 111 ? -3.209 -5.245 1.859 1.00 92.31 111 ALA A O 1
ATOM 928 N N . TYR A 1 112 ? -5.325 -4.484 1.721 1.00 95.62 112 TYR A N 1
ATOM 929 C CA . TYR A 1 112 ? -5.859 -5.680 1.068 1.00 95.62 112 TYR A CA 1
ATOM 930 C C . TYR A 1 112 ? -5.483 -5.726 -0.416 1.00 95.62 112 TYR A C 1
ATOM 932 O O . TYR A 1 112 ? -5.075 -6.775 -0.914 1.00 95.62 112 TYR A O 1
ATOM 940 N N . LYS A 1 113 ? -5.558 -4.583 -1.110 1.00 94.12 113 LYS A N 1
ATOM 941 C CA . LYS A 1 113 ? -5.155 -4.456 -2.516 1.00 94.12 113 LYS A CA 1
ATOM 942 C C . LYS A 1 113 ? -3.685 -4.834 -2.729 1.00 94.12 113 LYS A C 1
ATOM 944 O O . LYS A 1 113 ? -3.393 -5.628 -3.616 1.00 94.12 113 LYS A O 1
ATOM 949 N N . GLU A 1 114 ? -2.779 -4.322 -1.899 1.00 93.38 114 GLU A N 1
ATOM 950 C CA . GLU A 1 114 ? -1.350 -4.669 -1.908 1.00 93.38 114 GLU A CA 1
ATOM 951 C C . GLU A 1 114 ? -1.135 -6.168 -1.713 1.00 93.38 114 GLU A C 1
ATOM 953 O O . GLU A 1 114 ? -0.464 -6.801 -2.521 1.00 93.38 114 GLU A O 1
ATOM 958 N N . TRP A 1 115 ? -1.781 -6.761 -0.704 1.00 95.62 115 TRP A N 1
ATOM 959 C CA . TRP A 1 115 ? -1.681 -8.199 -0.455 1.00 95.62 115 TRP A CA 1
ATOM 960 C C . TRP A 1 115 ? -2.158 -9.030 -1.656 1.00 95.62 115 TRP A C 1
ATOM 962 O O . TRP A 1 115 ? -1.559 -10.051 -1.982 1.00 95.62 115 TRP A O 1
ATOM 972 N N . ARG A 1 116 ? -3.217 -8.598 -2.354 1.00 95.44 116 ARG A N 1
ATOM 973 C CA . ARG A 1 116 ? -3.669 -9.270 -3.581 1.00 95.44 116 ARG A CA 1
ATOM 974 C C . ARG A 1 116 ? -2.627 -9.180 -4.694 1.00 95.44 116 ARG A C 1
ATOM 976 O O . ARG A 1 116 ? -2.389 -10.190 -5.347 1.00 95.44 116 ARG A O 1
ATOM 983 N N . ILE A 1 117 ? -1.991 -8.020 -4.880 1.00 93.50 117 ILE A N 1
ATOM 984 C CA . ILE A 1 117 ? -0.904 -7.833 -5.859 1.00 93.50 117 ILE A CA 1
ATOM 985 C C . ILE A 1 117 ? 0.276 -8.755 -5.530 1.00 93.50 117 ILE A C 1
ATOM 987 O O . ILE A 1 117 ? 0.757 -9.456 -6.416 1.00 93.50 117 ILE A O 1
ATOM 991 N N . GLU A 1 118 ? 0.700 -8.805 -4.264 1.00 93.88 118 GLU A N 1
ATOM 992 C CA . GLU A 1 118 ? 1.774 -9.692 -3.790 1.00 93.88 118 GLU A CA 1
ATOM 993 C C . GLU A 1 118 ? 1.472 -11.173 -4.065 1.00 93.88 118 GLU A C 1
ATOM 995 O O . GLU A 1 118 ? 2.374 -11.947 -4.376 1.00 93.88 118 GLU A O 1
ATOM 1000 N N . MET A 1 119 ? 0.196 -11.562 -3.992 1.00 94.12 119 MET A N 1
ATOM 1001 C CA . MET A 1 119 ? -0.275 -12.925 -4.257 1.00 94.12 119 MET A CA 1
ATOM 1002 C C . MET A 1 119 ? -0.592 -13.193 -5.740 1.00 94.12 119 MET A C 1
ATOM 1004 O O . MET A 1 119 ? -1.075 -14.276 -6.069 1.00 94.12 119 MET A O 1
ATOM 1008 N N . GLY A 1 120 ? -0.363 -12.229 -6.640 1.00 92.38 120 GLY A N 1
ATOM 1009 C CA . GLY A 1 120 ? -0.684 -12.359 -8.067 1.00 92.38 120 GLY A CA 1
ATOM 1010 C C . GLY A 1 120 ? -2.186 -12.451 -8.367 1.00 92.38 120 GLY A C 1
ATOM 1011 O O . GLY A 1 120 ? -2.582 -13.000 -9.395 1.00 92.38 120 GLY A O 1
ATOM 1012 N N . LEU A 1 121 ? -3.037 -11.950 -7.470 1.00 92.94 121 LEU A N 1
ATOM 1013 C CA . LEU A 1 121 ? -4.493 -11.994 -7.594 1.00 92.94 121 LEU A CA 1
ATOM 1014 C C . LEU A 1 121 ? -5.035 -10.750 -8.323 1.00 92.94 121 LEU A C 1
ATOM 1016 O O . LEU A 1 121 ? -4.484 -9.658 -8.172 1.00 92.94 121 LEU A O 1
ATOM 1020 N N . PRO A 1 122 ? -6.168 -10.863 -9.048 1.00 89.75 122 PRO A N 1
ATOM 1021 C CA . PRO A 1 122 ? -6.790 -9.717 -9.709 1.00 89.75 122 PRO A CA 1
ATOM 1022 C C . PRO A 1 122 ? -7.171 -8.626 -8.707 1.00 89.75 122 PRO A C 1
ATOM 1024 O O . PRO A 1 122 ? -7.755 -8.932 -7.665 1.00 89.75 122 PRO A O 1
ATOM 1027 N N . VAL A 1 123 ? -6.899 -7.366 -9.035 1.00 90.06 123 VAL A N 1
ATOM 1028 C CA . VAL A 1 123 ? -7.317 -6.192 -8.255 1.00 90.06 123 VAL A CA 1
ATOM 1029 C C . VAL A 1 123 ? -8.157 -5.264 -9.114 1.00 90.06 123 VAL A C 1
ATOM 1031 O O . VAL A 1 123 ? -7.949 -5.175 -10.323 1.00 90.06 123 VAL A O 1
ATOM 1034 N N . ASN A 1 124 ? -9.086 -4.548 -8.489 1.00 82.19 124 ASN A N 1
ATOM 1035 C CA . ASN A 1 124 ? -9.848 -3.524 -9.181 1.00 82.19 124 ASN A CA 1
ATOM 1036 C C . ASN A 1 124 ? -8.954 -2.286 -9.341 1.00 82.19 124 ASN A C 1
ATOM 1038 O O . ASN A 1 124 ? -8.604 -1.578 -8.385 1.00 82.19 124 ASN A O 1
ATOM 1042 N N . MET A 1 125 ? -8.484 -2.072 -10.563 1.00 65.75 125 MET A N 1
ATOM 1043 C CA . MET A 1 125 ? -7.768 -0.861 -10.936 1.00 65.75 125 MET A CA 1
ATOM 1044 C C . MET A 1 125 ? -8.844 0.179 -11.234 1.00 65.75 125 MET A C 1
ATOM 1046 O O . MET A 1 125 ? -9.562 0.071 -12.222 1.00 65.75 125 MET A O 1
ATOM 1050 N N . SER A 1 126 ? -9.034 1.156 -10.344 1.00 59.28 126 SER A N 1
ATOM 1051 C CA . SER A 1 126 ? -9.911 2.275 -10.674 1.00 59.28 126 SER A CA 1
ATOM 1052 C C . SER A 1 126 ? -9.313 3.005 -11.880 1.00 59.28 126 SER A C 1
ATOM 1054 O O . SER A 1 126 ? -8.130 3.358 -11.867 1.00 59.28 126 SER A O 1
ATOM 1056 N N . HIS A 1 127 ? -10.140 3.263 -12.896 1.00 51.62 127 HIS A N 1
ATOM 1057 C CA . HIS A 1 127 ? -9.769 3.939 -14.148 1.00 51.62 127 HIS A CA 1
ATOM 1058 C C . HIS A 1 127 ? -8.979 5.252 -13.962 1.00 51.62 127 HIS A C 1
ATOM 1060 O O . HIS A 1 127 ? -8.214 5.645 -14.839 1.00 51.62 127 HIS A O 1
ATOM 1066 N N . GLN A 1 128 ? -9.118 5.927 -12.816 1.00 50.38 128 GLN A N 1
ATOM 1067 C CA . GLN A 1 128 ? -8.362 7.141 -12.486 1.00 50.38 128 GLN A CA 1
ATOM 1068 C C . GLN A 1 128 ? -6.859 6.884 -12.303 1.00 50.38 128 GLN A C 1
ATOM 1070 O O . GLN A 1 128 ? -6.042 7.710 -12.705 1.00 50.38 128 GLN A O 1
ATOM 1075 N N . THR A 1 129 ? -6.484 5.729 -11.749 1.00 56.53 129 THR A N 1
ATOM 1076 C CA . THR A 1 129 ? -5.073 5.338 -11.593 1.00 56.53 129 THR A CA 1
ATOM 1077 C C . THR A 1 129 ? -4.441 5.030 -12.946 1.00 56.53 129 THR A C 1
ATOM 1079 O O . THR A 1 129 ? -3.280 5.359 -13.170 1.00 56.53 129 THR A O 1
ATOM 1082 N N . ASP A 1 130 ? -5.216 4.450 -13.865 1.00 58.84 130 ASP A N 1
ATOM 1083 C CA . ASP A 1 130 ? -4.755 4.142 -15.218 1.00 58.84 130 ASP A CA 1
ATOM 1084 C C . ASP A 1 130 ? -4.570 5.410 -16.047 1.00 58.84 130 ASP A C 1
ATOM 1086 O O . ASP A 1 130 ? -3.567 5.532 -16.738 1.00 58.84 130 ASP A O 1
ATOM 1090 N N . GLN A 1 131 ? -5.465 6.394 -15.920 1.00 58.94 131 GLN A N 1
ATOM 1091 C CA . GLN A 1 131 ? -5.310 7.694 -16.580 1.00 58.94 131 GLN A CA 1
ATOM 1092 C C . GLN A 1 131 ? -4.107 8.477 -16.043 1.00 58.94 131 GLN A C 1
ATOM 1094 O O . GLN A 1 131 ? -3.33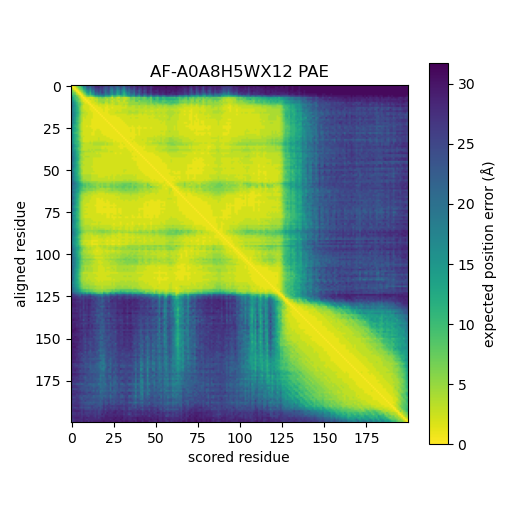7 9.031 -16.822 1.00 58.94 131 GLN A O 1
ATOM 1099 N N . GLN A 1 132 ? -3.897 8.489 -14.723 1.00 68.50 132 GLN A N 1
ATOM 1100 C CA . GLN A 1 132 ? -2.724 9.134 -14.125 1.00 68.50 132 GLN A CA 1
ATOM 1101 C C . GLN A 1 132 ? -1.423 8.425 -14.508 1.00 68.50 132 GLN A C 1
ATOM 1103 O O . GLN A 1 132 ? -0.426 9.082 -14.805 1.00 68.50 132 GLN A O 1
ATOM 1108 N N . ARG A 1 133 ? -1.428 7.088 -14.541 1.00 71.94 133 ARG A N 1
ATOM 1109 C CA . ARG A 1 133 ? -0.276 6.294 -14.971 1.00 71.94 133 ARG A CA 1
ATOM 1110 C C . ARG A 1 133 ? -0.006 6.471 -16.466 1.00 71.94 133 ARG A C 1
ATOM 1112 O O . ARG A 1 133 ? 1.152 6.628 -16.830 1.00 71.94 133 ARG A O 1
ATOM 1119 N N . ALA A 1 134 ? -1.037 6.506 -17.307 1.00 76.19 134 ALA A N 1
ATOM 1120 C CA . ALA A 1 134 ? -0.911 6.779 -18.737 1.00 76.19 134 ALA A CA 1
ATOM 1121 C C . ALA A 1 134 ? -0.323 8.173 -18.981 1.00 76.19 134 ALA A C 1
ATOM 1123 O O . ALA A 1 134 ? 0.682 8.286 -19.670 1.00 76.19 134 ALA A O 1
ATOM 1124 N N . HIS A 1 135 ? -0.850 9.204 -18.317 1.00 79.69 135 HIS A N 1
ATOM 1125 C CA . HIS A 1 135 ? -0.315 10.563 -18.407 1.00 79.69 135 HIS A CA 1
ATOM 1126 C C . HIS A 1 135 ? 1.142 10.650 -17.917 1.00 79.69 135 HIS A C 1
ATOM 1128 O O . HIS A 1 135 ? 1.971 11.346 -18.498 1.00 79.69 135 HIS A O 1
ATOM 1134 N N . HIS A 1 136 ? 1.489 9.932 -16.844 1.00 83.69 136 HIS A N 1
ATOM 1135 C CA . HIS A 1 136 ? 2.871 9.867 -16.369 1.00 83.69 136 HIS A CA 1
ATOM 1136 C C . HIS A 1 136 ? 3.802 9.186 -17.384 1.00 83.69 136 HIS A C 1
ATOM 1138 O O . HIS A 1 136 ? 4.905 9.674 -17.623 1.00 83.69 136 HIS A O 1
ATOM 1144 N N . LEU A 1 137 ? 3.355 8.090 -18.003 1.00 88.56 137 LEU A N 1
ATOM 1145 C CA . LEU A 1 137 ? 4.111 7.378 -19.035 1.00 88.56 137 LEU A CA 1
ATOM 1146 C C . LEU A 1 137 ? 4.264 8.210 -20.315 1.00 88.56 137 LEU A C 1
ATOM 1148 O O . LEU A 1 137 ? 5.344 8.222 -20.896 1.00 88.56 137 LEU A O 1
ATOM 1152 N N . GLU A 1 138 ? 3.233 8.947 -20.727 1.00 91.88 138 GLU A N 1
ATOM 1153 C CA . GLU A 1 138 ? 3.304 9.885 -21.856 1.00 91.88 138 GLU A CA 1
ATOM 1154 C C . GLU A 1 138 ? 4.334 10.989 -21.602 1.00 91.88 138 GLU A C 1
ATOM 1156 O O . GLU A 1 138 ? 5.154 11.285 -22.473 1.00 91.88 138 GLU A O 1
ATOM 1161 N N . LEU A 1 139 ? 4.365 11.539 -20.385 1.00 92.19 139 LEU A N 1
ATOM 1162 C CA . LEU A 1 139 ? 5.371 12.524 -20.000 1.00 92.19 139 LEU A CA 1
ATOM 1163 C C . LEU A 1 139 ? 6.789 11.932 -20.036 1.00 92.19 139 LEU A C 1
ATOM 1165 O O . LEU A 1 139 ? 7.713 12.568 -20.542 1.00 92.19 139 LEU A O 1
ATOM 1169 N N . GLN A 1 140 ? 6.972 10.707 -19.533 1.00 90.81 140 GLN A N 1
ATOM 1170 C CA . GLN A 1 140 ? 8.265 10.019 -19.592 1.00 90.81 140 GLN A CA 1
ATOM 1171 C C . GLN A 1 140 ? 8.712 9.749 -21.032 1.00 90.81 140 GLN A C 1
ATOM 1173 O O . GLN A 1 140 ? 9.879 9.968 -21.352 1.00 90.81 140 GLN A O 1
ATOM 1178 N N . LEU A 1 141 ? 7.796 9.322 -21.906 1.00 94.50 141 LEU A N 1
ATOM 1179 C CA . LEU A 1 141 ? 8.081 9.100 -23.324 1.00 94.50 141 LEU A CA 1
ATOM 1180 C C . LEU A 1 141 ? 8.483 10.396 -24.028 1.00 94.50 141 LEU A C 1
ATOM 1182 O O . LEU A 1 141 ? 9.481 10.403 -24.744 1.00 94.50 141 LEU A O 1
ATOM 1186 N N . SER A 1 142 ? 7.765 11.493 -23.782 1.00 95.19 142 SER A N 1
ATOM 1187 C CA . SER A 1 142 ? 8.106 12.805 -24.342 1.00 95.19 142 SER A CA 1
ATOM 1188 C C . SER A 1 142 ? 9.502 13.257 -23.905 1.00 95.19 142 SER A C 1
ATOM 1190 O O . SER A 1 142 ? 10.287 13.720 -24.730 1.00 95.19 142 SER A O 1
ATOM 1192 N N . ASN A 1 143 ? 9.841 13.093 -22.623 1.00 94.00 143 ASN A N 1
ATOM 1193 C CA . ASN A 1 143 ? 11.164 13.455 -22.111 1.00 94.00 143 ASN A CA 1
ATOM 1194 C C . ASN A 1 143 ? 12.267 12.589 -22.739 1.00 94.00 143 ASN A C 1
ATOM 1196 O O . ASN A 1 143 ? 13.292 13.114 -23.170 1.00 94.00 143 ASN A O 1
ATOM 1200 N N . ALA A 1 144 ? 12.043 11.276 -22.846 1.00 93.62 144 ALA A N 1
ATOM 1201 C CA . ALA A 1 144 ? 12.994 10.360 -23.470 1.00 93.62 144 ALA A CA 1
ATOM 1202 C C . ALA A 1 144 ? 13.209 10.677 -24.961 1.00 93.62 144 ALA A C 1
ATOM 1204 O O . ALA A 1 144 ? 14.334 10.618 -25.450 1.00 93.62 144 ALA A O 1
ATOM 1205 N N . GLN A 1 145 ? 12.153 11.059 -25.685 1.00 96.56 145 GLN A N 1
ATOM 1206 C CA . GLN A 1 145 ? 12.250 11.467 -27.089 1.00 96.56 145 GLN A CA 1
ATOM 1207 C C . GLN A 1 145 ? 13.089 12.737 -27.263 1.00 96.56 145 GLN A C 1
ATOM 1209 O O . GLN A 1 145 ? 13.965 12.771 -28.126 1.00 96.56 145 GLN A O 1
ATOM 1214 N N . GLN A 1 146 ? 12.879 13.745 -26.412 1.00 95.88 146 GLN A N 1
ATOM 1215 C CA . GLN A 1 146 ? 13.689 14.967 -26.421 1.00 95.88 146 GLN A CA 1
ATOM 1216 C C . GLN A 1 146 ? 15.163 14.678 -26.111 1.00 95.88 146 GLN A C 1
ATOM 1218 O O . GLN A 1 146 ? 16.060 15.268 -26.714 1.00 95.88 146 GLN A O 1
ATOM 1223 N N . GLU A 1 147 ? 15.434 13.751 -25.191 1.00 96.00 147 GLU A N 1
ATOM 1224 C CA . GLU A 1 147 ? 16.802 13.354 -24.860 1.00 96.00 147 GLU A CA 1
ATOM 1225 C C . GLU A 1 147 ? 17.487 12.624 -26.025 1.00 96.00 147 GLU A C 1
ATOM 1227 O O . GLU A 1 147 ? 18.635 12.932 -26.347 1.00 96.00 147 GLU A O 1
ATOM 1232 N N . ILE A 1 148 ? 16.775 11.731 -26.719 1.00 96.19 148 ILE A N 1
ATOM 1233 C CA . ILE A 1 148 ? 17.276 11.068 -27.934 1.00 96.19 148 ILE A CA 1
ATOM 1234 C C . ILE A 1 148 ? 17.601 12.094 -29.024 1.00 96.19 148 ILE A C 1
ATOM 1236 O O . ILE A 1 148 ? 18.658 12.013 -29.650 1.00 96.19 148 ILE A O 1
ATOM 1240 N N . GLU A 1 149 ? 16.726 13.074 -29.249 1.00 96.50 149 GLU A N 1
ATOM 1241 C CA . GLU A 1 149 ? 16.950 14.122 -30.249 1.00 96.50 149 GLU A CA 1
ATOM 1242 C C . GLU A 1 149 ? 18.193 14.959 -29.918 1.00 96.50 149 GLU A C 1
ATOM 1244 O O . GLU A 1 149 ? 19.049 15.181 -30.778 1.00 96.50 149 GLU A O 1
ATOM 1249 N N . ARG A 1 150 ? 18.367 15.321 -28.642 1.00 96.75 150 ARG A N 1
ATOM 1250 C CA . ARG A 1 150 ? 19.566 16.018 -28.166 1.00 96.75 150 ARG A CA 1
ATOM 1251 C C . ARG A 1 150 ? 20.841 15.196 -28.373 1.00 96.75 150 ARG A C 1
ATOM 1253 O O . ARG A 1 150 ? 21.855 15.741 -28.807 1.00 96.75 150 ARG A O 1
ATOM 1260 N N . LEU A 1 151 ? 20.809 13.900 -28.065 1.00 96.50 151 LEU A N 1
ATOM 1261 C CA . LEU A 1 151 ? 21.960 13.013 -28.258 1.00 96.50 151 LEU A CA 1
ATOM 1262 C C . LEU A 1 151 ? 22.313 12.849 -29.741 1.00 96.50 151 LEU A C 1
ATOM 1264 O O . LEU A 1 151 ? 23.494 12.820 -30.082 1.00 96.50 151 LEU A O 1
ATOM 1268 N N . ASN A 1 152 ? 21.315 12.802 -30.625 1.00 97.12 152 ASN A N 1
ATOM 1269 C CA . ASN A 1 152 ? 21.541 12.739 -32.068 1.00 97.12 152 ASN A CA 1
ATOM 1270 C C . ASN A 1 152 ? 22.233 13.997 -32.605 1.00 97.12 152 ASN A C 1
ATOM 1272 O O . ASN A 1 152 ? 23.140 13.872 -33.427 1.00 97.12 152 ASN A O 1
ATOM 1276 N N . LEU A 1 153 ? 21.863 15.185 -32.115 1.00 96.62 153 LEU A N 1
ATOM 1277 C CA . LEU A 1 153 ? 22.552 16.431 -32.469 1.00 96.62 153 LEU A CA 1
ATOM 1278 C C . LEU A 1 153 ? 24.025 16.392 -32.045 1.00 96.62 153 LEU A C 1
ATOM 1280 O O . LEU A 1 153 ? 24.910 16.604 -32.868 1.00 96.62 153 LEU A O 1
ATOM 1284 N N . HIS A 1 154 ? 24.304 16.012 -30.794 1.00 95.75 154 HIS A N 1
ATOM 1285 C CA . HIS A 1 154 ? 25.687 15.881 -30.323 1.00 95.75 154 HIS A CA 1
ATOM 1286 C C . HIS A 1 154 ? 26.496 14.861 -31.140 1.00 95.75 154 HIS A C 1
ATOM 1288 O O . HIS A 1 154 ? 27.688 15.056 -31.377 1.00 95.75 154 HIS A O 1
ATOM 1294 N N . LEU A 1 155 ? 25.866 13.765 -31.575 1.00 96.69 155 LEU A N 1
ATOM 1295 C CA . LEU A 1 155 ? 26.520 12.764 -32.414 1.00 96.69 155 LEU A CA 1
ATOM 1296 C C . LEU A 1 155 ? 26.864 13.323 -33.804 1.00 96.69 155 LEU A C 1
ATOM 1298 O O . LEU A 1 155 ? 27.934 13.023 -34.333 1.00 96.69 155 LEU A O 1
ATOM 1302 N N . GLN A 1 156 ? 25.988 14.139 -34.396 1.00 95.88 156 GLN A N 1
ATOM 1303 C CA . GLN A 1 156 ? 26.264 14.814 -35.668 1.00 95.88 156 GLN A CA 1
ATOM 1304 C C . GLN A 1 156 ? 27.429 15.803 -35.549 1.00 95.88 156 GLN A C 1
ATOM 1306 O O . GLN A 1 156 ? 28.325 15.786 -36.398 1.00 95.88 156 GLN A O 1
ATOM 1311 N N . ASP A 1 157 ? 27.466 16.597 -34.479 1.00 96.62 157 ASP A N 1
ATOM 1312 C CA . ASP A 1 157 ? 28.568 17.529 -34.214 1.00 96.62 157 ASP A CA 1
ATOM 1313 C C . ASP A 1 157 ? 29.897 16.780 -34.055 1.00 96.62 157 ASP A C 1
ATOM 1315 O O . ASP A 1 157 ? 30.901 17.126 -34.680 1.00 96.62 157 ASP A O 1
ATOM 1319 N N . ALA A 1 158 ? 29.898 15.692 -33.278 1.00 96.31 158 ALA A N 1
ATOM 1320 C CA . ALA A 1 158 ? 31.082 14.861 -33.081 1.00 96.31 158 ALA A CA 1
ATOM 1321 C C . ALA A 1 158 ? 31.582 14.236 -34.394 1.00 96.31 158 ALA A C 1
ATOM 1323 O O . ALA A 1 158 ? 32.788 14.203 -34.643 1.00 96.31 158 ALA A O 1
ATOM 1324 N N . ASN A 1 159 ? 30.670 13.774 -35.255 1.00 96.12 159 ASN A N 1
ATOM 1325 C CA . ASN A 1 159 ? 31.025 13.236 -36.569 1.00 96.12 159 ASN A CA 1
ATOM 1326 C C . ASN A 1 159 ? 31.612 14.310 -37.492 1.00 96.12 159 ASN A C 1
ATOM 1328 O O . ASN A 1 159 ? 32.568 14.032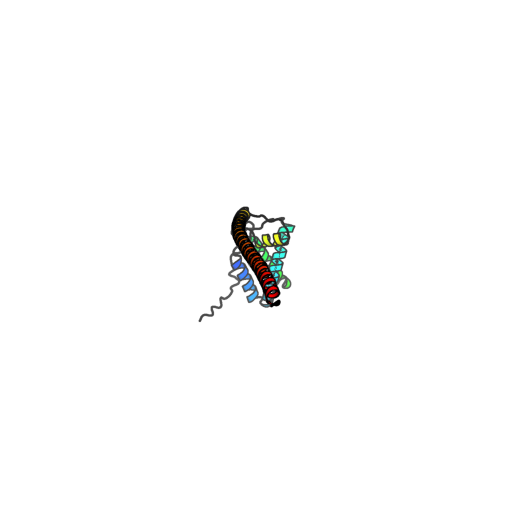 -38.215 1.00 96.12 159 ASN A O 1
ATOM 1332 N N . THR A 1 160 ? 31.075 15.530 -37.443 1.00 97.12 160 THR A N 1
ATOM 1333 C CA . THR A 1 160 ? 31.585 16.666 -38.222 1.00 97.12 160 THR A CA 1
ATOM 1334 C C . THR A 1 160 ? 33.012 17.003 -37.798 1.00 97.12 160 THR A C 1
ATOM 1336 O O . THR A 1 160 ? 33.915 17.004 -38.630 1.00 97.12 160 THR A O 1
ATOM 1339 N N . LEU A 1 161 ? 33.250 17.152 -36.491 1.00 97.00 161 LEU A N 1
ATOM 1340 C CA . LEU A 1 161 ? 34.587 17.397 -35.943 1.00 97.00 161 LEU A CA 1
ATOM 1341 C C . LEU A 1 161 ? 35.573 16.275 -36.287 1.00 97.00 161 LEU A C 1
ATOM 1343 O O . LEU A 1 161 ? 36.735 16.529 -36.607 1.00 97.00 161 LEU A O 1
ATOM 1347 N N . HIS A 1 162 ? 35.123 15.019 -36.234 1.00 95.81 162 HIS A N 1
ATOM 1348 C CA . HIS A 1 162 ? 35.955 13.883 -36.615 1.00 95.81 162 HIS A CA 1
ATOM 1349 C C . HIS A 1 162 ? 36.361 13.941 -3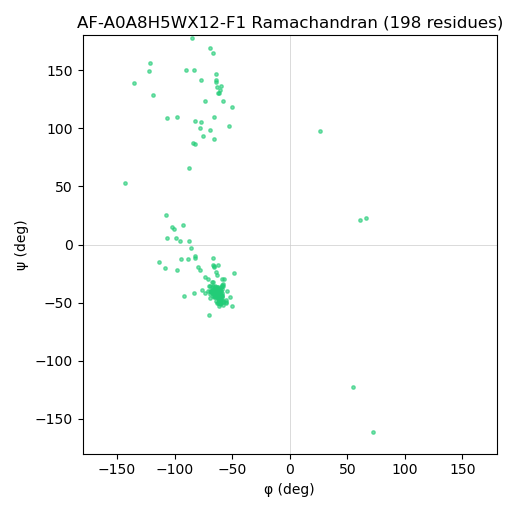8.094 1.00 95.81 162 HIS A C 1
ATOM 1351 O O . HIS A 1 162 ? 37.517 13.669 -38.425 1.00 95.81 162 HIS A O 1
ATOM 1357 N N . GLN A 1 163 ? 35.434 14.316 -38.978 1.00 97.44 163 GLN A N 1
ATOM 1358 C CA . GLN A 1 163 ? 35.700 14.450 -40.406 1.00 97.44 163 GLN A CA 1
ATOM 1359 C C . GLN A 1 163 ? 36.669 15.605 -40.697 1.00 97.44 163 GLN A C 1
ATOM 1361 O O . GLN A 1 163 ? 37.639 15.406 -41.428 1.00 97.44 163 GLN A O 1
ATOM 1366 N N . GLU A 1 164 ? 36.473 16.765 -40.069 1.00 97.06 164 GLU A N 1
ATOM 1367 C CA . GLU A 1 164 ? 37.385 17.911 -40.186 1.00 97.06 164 GLU A CA 1
ATOM 1368 C C . GLU A 1 164 ? 38.806 17.553 -39.730 1.00 97.06 164 GLU A C 1
ATOM 1370 O O . GLU A 1 164 ? 39.786 17.833 -40.425 1.00 97.06 164 GLU A O 1
ATOM 1375 N N . LEU A 1 165 ? 38.934 16.868 -38.587 1.00 97.19 165 LEU A N 1
ATOM 1376 C CA . LEU A 1 165 ? 40.229 16.420 -38.078 1.00 97.19 165 LEU A CA 1
ATOM 1377 C C . LEU A 1 165 ? 40.910 15.447 -39.048 1.00 97.19 165 LEU A C 1
ATOM 1379 O O . LEU A 1 165 ? 42.114 15.549 -39.295 1.00 97.19 165 LEU A O 1
ATOM 1383 N N . LYS A 1 166 ? 40.144 14.510 -39.612 1.00 97.75 166 LYS A N 1
ATOM 1384 C CA . LYS A 1 166 ? 40.647 13.542 -40.589 1.00 97.75 166 LYS A CA 1
ATOM 1385 C C . LYS A 1 166 ? 41.176 14.235 -41.845 1.00 97.75 166 LYS A C 1
ATOM 1387 O O . LYS A 1 166 ? 42.256 13.884 -42.321 1.00 97.75 166 LYS A O 1
ATOM 1392 N N . GLU A 1 167 ? 40.449 15.219 -42.366 1.00 97.50 167 GLU A N 1
ATOM 1393 C CA . GLU A 1 167 ? 40.866 16.001 -43.534 1.00 97.50 167 GLU A CA 1
ATOM 1394 C C . GLU A 1 167 ? 42.124 16.827 -43.246 1.00 97.50 167 GLU A C 1
ATOM 1396 O O . GLU A 1 167 ? 43.066 16.805 -44.041 1.00 97.50 167 GLU A O 1
ATOM 1401 N N . ALA A 1 168 ? 42.197 17.470 -42.077 1.00 97.06 168 ALA A N 1
ATOM 1402 C CA . ALA A 1 168 ? 43.374 18.226 -41.655 1.00 97.06 168 ALA A CA 1
ATOM 1403 C C . ALA A 1 168 ? 44.624 17.337 -41.537 1.00 97.06 168 ALA A C 1
ATOM 1405 O O . ALA A 1 168 ? 45.701 17.697 -42.022 1.00 97.06 168 ALA A O 1
ATOM 1406 N N . MET A 1 169 ? 44.487 16.148 -40.940 1.00 96.81 169 MET A N 1
ATOM 1407 C CA . MET A 1 169 ? 45.582 15.180 -40.842 1.00 96.81 169 MET A CA 1
ATOM 1408 C C . MET A 1 169 ? 46.040 14.695 -42.219 1.00 96.81 169 MET A C 1
ATOM 1410 O O . MET A 1 169 ? 47.244 14.606 -42.462 1.00 96.81 169 MET A O 1
ATOM 1414 N N . GLN A 1 170 ? 45.104 14.411 -43.128 1.00 96.75 170 GLN A N 1
ATOM 1415 C CA . GLN A 1 170 ? 45.439 13.989 -44.486 1.00 96.75 170 GLN A CA 1
ATOM 1416 C C . GLN A 1 170 ? 46.163 15.096 -45.262 1.00 96.75 170 GLN A C 1
ATOM 1418 O O . GLN A 1 170 ? 47.137 14.810 -45.958 1.00 96.75 170 GLN A O 1
ATOM 1423 N N . GLY A 1 171 ? 45.726 16.352 -45.120 1.00 96.38 171 GLY A N 1
ATOM 1424 C CA . GLY A 1 171 ? 46.417 17.509 -45.691 1.00 96.38 171 GLY A CA 1
ATOM 1425 C C . GLY A 1 171 ? 47.861 17.606 -45.198 1.00 96.38 171 GLY A C 1
ATOM 1426 O O . GLY A 1 171 ? 48.787 17.670 -46.003 1.00 96.38 171 GLY A O 1
ATOM 1427 N N . TRP A 1 172 ? 48.068 17.491 -43.883 1.00 96.88 172 TRP A N 1
ATOM 1428 C CA . TRP A 1 172 ? 49.404 17.524 -43.285 1.00 96.88 172 TRP A CA 1
ATOM 1429 C C . TRP A 1 172 ? 50.317 16.388 -43.776 1.00 96.88 172 TRP A C 1
ATOM 1431 O O . TRP A 1 172 ? 51.494 16.618 -44.055 1.00 96.88 172 TRP A O 1
ATOM 1441 N N . LEU A 1 173 ? 49.785 15.170 -43.911 1.00 97.12 173 LEU A N 1
ATOM 1442 C CA . LEU A 1 173 ? 50.507 14.027 -44.485 1.00 97.12 173 LEU A CA 1
ATOM 1443 C C . LEU A 1 173 ? 50.943 14.301 -45.929 1.00 97.12 173 LEU A C 1
ATOM 1445 O O . LEU A 1 173 ? 52.110 14.101 -46.264 1.00 97.12 173 LEU A O 1
ATOM 1449 N N . ASN A 1 174 ? 50.038 14.822 -46.758 1.00 96.44 174 ASN A N 1
ATOM 1450 C CA . ASN A 1 174 ? 50.338 15.153 -48.150 1.00 96.44 174 ASN A CA 1
ATOM 1451 C C . ASN A 1 174 ? 51.440 16.225 -48.258 1.00 96.44 174 ASN A C 1
ATOM 1453 O O . ASN A 1 174 ? 52.348 16.092 -49.082 1.00 96.44 174 ASN A O 1
ATOM 1457 N N . ASP A 1 175 ? 51.399 17.253 -47.405 1.00 96.56 175 ASP A N 1
ATOM 1458 C CA . ASP A 1 175 ? 52.420 18.307 -47.359 1.00 96.56 175 ASP A CA 1
ATOM 1459 C C . ASP A 1 175 ? 53.794 17.750 -46.961 1.00 96.56 175 ASP A C 1
ATOM 1461 O O . ASP A 1 175 ? 54.823 18.119 -47.539 1.00 96.56 175 ASP A O 1
ATOM 1465 N N . LYS A 1 176 ? 53.832 16.830 -45.986 1.00 96.12 176 LYS A N 1
ATOM 1466 C CA . LYS A 1 176 ? 55.070 16.157 -45.566 1.00 96.12 176 LYS A CA 1
ATOM 1467 C C . LYS A 1 176 ? 55.649 15.284 -46.673 1.00 96.12 176 LYS A C 1
ATOM 1469 O O . LYS A 1 176 ? 56.854 15.359 -46.915 1.00 96.12 176 LYS A O 1
ATOM 1474 N N . ASP A 1 177 ? 54.814 14.529 -47.378 1.00 96.94 177 ASP A N 1
ATOM 1475 C CA . ASP A 1 177 ? 55.241 13.714 -48.518 1.00 96.94 177 ASP A CA 1
ATOM 1476 C C . ASP A 1 177 ? 55.794 14.574 -49.662 1.00 96.94 177 ASP A C 1
ATOM 1478 O O . ASP A 1 177 ? 56.818 14.234 -50.264 1.00 96.94 177 ASP A O 1
ATOM 1482 N N . ALA A 1 178 ? 55.155 15.710 -49.959 1.00 96.06 178 ALA A N 1
ATOM 1483 C CA . ALA A 1 178 ? 55.638 16.653 -50.964 1.00 96.06 178 ALA A CA 1
ATOM 1484 C C . ALA A 1 178 ? 57.004 17.246 -50.579 1.00 96.06 178 ALA A C 1
ATOM 1486 O O . ALA A 1 178 ? 57.912 17.311 -51.413 1.00 96.06 178 ALA A O 1
ATOM 1487 N N . LEU A 1 179 ? 57.178 17.619 -49.306 1.00 96.75 179 LEU A N 1
ATOM 1488 C CA . LEU A 1 179 ? 58.444 18.133 -48.784 1.00 96.75 179 LEU A CA 1
ATOM 1489 C C . LEU A 1 179 ? 59.564 17.087 -48.870 1.00 96.75 179 LEU A C 1
ATOM 1491 O O . LEU A 1 179 ? 60.670 17.422 -49.295 1.00 96.75 179 LEU A O 1
ATOM 1495 N N . LEU A 1 180 ? 59.285 15.832 -48.501 1.00 95.94 180 LEU A N 1
ATOM 1496 C CA . LEU A 1 180 ? 60.248 14.731 -48.598 1.00 95.94 180 LEU A CA 1
ATOM 1497 C C . LEU A 1 180 ? 60.692 14.509 -50.046 1.00 95.94 180 LEU A C 1
ATOM 1499 O O . LEU A 1 180 ? 61.889 14.527 -50.322 1.00 95.94 180 LEU A O 1
ATOM 1503 N N . LYS A 1 181 ? 59.746 14.430 -50.990 1.00 95.88 181 LYS A N 1
ATOM 1504 C CA . LYS A 1 181 ? 60.066 14.307 -52.423 1.00 95.88 181 LYS A CA 1
ATOM 1505 C C . LYS A 1 181 ? 60.909 15.475 -52.931 1.00 95.88 181 LYS A C 1
ATOM 1507 O O . LYS A 1 181 ? 61.851 15.266 -53.694 1.00 95.88 181 LYS A O 1
ATOM 1512 N N . SER A 1 182 ? 60.597 16.702 -52.508 1.00 96.12 182 SER A N 1
ATOM 1513 C CA . SER A 1 182 ? 61.396 17.881 -52.857 1.00 96.12 182 SER A CA 1
ATOM 1514 C C . SER A 1 182 ? 62.820 17.787 -52.305 1.00 96.12 182 SER A C 1
ATOM 1516 O O . SER A 1 182 ? 63.764 18.171 -52.995 1.00 96.12 182 SER A O 1
ATOM 1518 N N . LYS A 1 183 ? 62.991 17.281 -51.077 1.00 95.56 183 LYS A N 1
ATOM 1519 C CA . LYS A 1 183 ? 64.306 17.096 -50.450 1.00 95.56 183 LYS A CA 1
ATOM 1520 C C . LYS A 1 183 ? 65.118 15.997 -51.129 1.00 95.56 183 LYS A C 1
ATOM 1522 O O . LYS A 1 183 ? 66.306 16.197 -51.366 1.00 95.56 183 LYS A O 1
ATOM 1527 N N . ASP A 1 184 ? 64.486 14.897 -51.521 1.00 95.88 184 ASP A N 1
ATOM 1528 C CA . ASP A 1 184 ? 65.145 13.831 -52.281 1.00 95.88 184 ASP A CA 1
ATOM 1529 C C . ASP A 1 184 ? 65.665 14.342 -53.632 1.00 95.88 184 ASP A C 1
ATOM 1531 O O . ASP A 1 184 ? 66.802 14.060 -54.015 1.00 95.88 184 ASP A O 1
ATOM 1535 N N . GLN A 1 185 ? 64.873 15.159 -54.336 1.00 94.88 185 GLN A N 1
ATOM 1536 C CA . GLN A 1 185 ? 65.305 15.798 -55.583 1.00 94.88 185 GLN A CA 1
ATOM 1537 C C . GLN A 1 185 ? 66.500 16.740 -55.377 1.00 94.88 185 GLN A C 1
ATOM 1539 O O . GLN A 1 185 ? 67.417 16.754 -56.198 1.00 94.88 185 GLN A O 1
ATOM 1544 N N . GLU A 1 186 ? 66.507 17.516 -54.292 1.00 94.31 186 GLU A N 1
ATOM 1545 C CA . GLU A 1 186 ? 67.615 18.410 -53.936 1.00 94.31 186 GLU A CA 1
ATOM 1546 C C . GLU A 1 186 ? 68.906 17.623 -53.652 1.00 94.31 186 GLU A C 1
ATOM 1548 O O . GLU A 1 186 ? 69.961 17.949 -54.197 1.00 94.31 186 GLU A O 1
ATOM 1553 N N . ILE A 1 187 ? 68.819 16.530 -52.885 1.00 93.88 187 ILE A N 1
ATOM 1554 C CA . ILE A 1 187 ? 69.956 15.638 -52.602 1.00 93.88 187 ILE A CA 1
ATOM 1555 C C . ILE A 1 187 ? 70.514 15.027 -53.892 1.00 93.88 187 ILE A C 1
ATOM 1557 O O . ILE A 1 187 ? 71.733 14.962 -54.065 1.00 93.88 187 ILE A O 1
ATOM 1561 N N . LEU A 1 188 ? 69.645 14.583 -54.806 1.00 92.06 188 LEU A N 1
ATOM 1562 C CA . LEU A 1 188 ? 70.067 14.029 -56.095 1.00 92.06 188 LEU A CA 1
ATOM 1563 C C . LEU A 1 188 ? 70.832 15.058 -56.938 1.00 92.06 188 LEU A C 1
ATOM 1565 O O . LEU A 1 188 ? 71.862 14.709 -57.513 1.00 92.06 188 LEU A O 1
ATOM 1569 N N . ARG A 1 189 ? 70.381 16.320 -56.973 1.00 90.25 189 ARG A N 1
ATOM 1570 C CA . ARG A 1 189 ? 71.097 17.407 -57.668 1.00 90.25 189 ARG A CA 1
ATOM 1571 C C . ARG A 1 189 ? 72.480 17.646 -57.070 1.00 90.25 189 ARG A C 1
ATOM 1573 O O . ARG A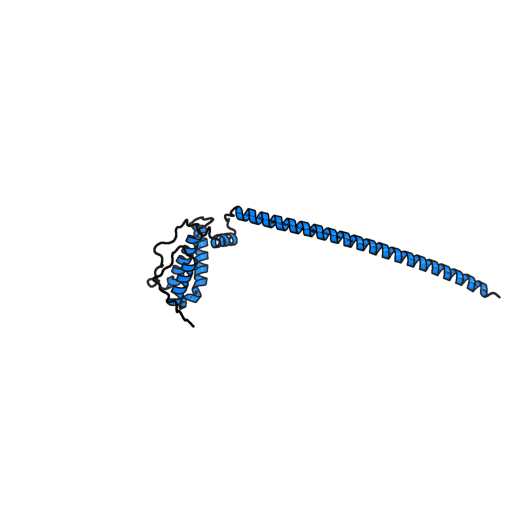 1 189 ? 73.466 17.591 -57.797 1.00 90.25 189 ARG A O 1
ATOM 1580 N N . LEU A 1 190 ? 72.560 17.802 -55.747 1.00 91.12 190 LEU A N 1
ATOM 1581 C CA . LEU A 1 190 ? 73.830 18.025 -55.048 1.00 91.12 190 LEU A CA 1
ATOM 1582 C C . LEU A 1 190 ? 74.835 16.881 -55.266 1.00 91.12 190 LEU A C 1
ATOM 1584 O O . LEU A 1 190 ? 76.033 17.133 -55.375 1.00 91.12 190 LEU A O 1
ATOM 1588 N N . ARG A 1 191 ? 74.370 15.626 -55.368 1.00 87.69 191 ARG A N 1
ATOM 1589 C CA . ARG A 1 191 ? 75.237 14.487 -55.720 1.00 87.69 191 ARG A CA 1
ATOM 1590 C C . ARG A 1 191 ? 75.816 14.604 -57.129 1.00 87.69 191 ARG A C 1
ATOM 1592 O O . ARG A 1 191 ? 76.996 14.323 -57.299 1.00 87.69 191 ARG A O 1
ATOM 1599 N N . MET A 1 192 ? 75.016 15.009 -58.118 1.00 84.06 192 MET A N 1
ATOM 1600 C CA . MET A 1 192 ? 75.513 15.177 -59.490 1.00 84.06 192 MET A CA 1
ATOM 1601 C C . MET A 1 192 ? 76.520 16.330 -59.598 1.00 84.06 192 MET A C 1
ATOM 1603 O O . MET A 1 192 ? 77.556 16.176 -60.240 1.00 84.06 192 MET A O 1
ATOM 1607 N N . ASP A 1 193 ? 76.266 17.447 -58.915 1.00 80.94 193 ASP A N 1
ATOM 1608 C CA . ASP A 1 193 ? 77.157 18.614 -58.936 1.00 80.94 193 ASP A CA 1
ATOM 1609 C C . ASP A 1 193 ? 78.491 18.348 -58.205 1.00 80.94 193 ASP A C 1
ATOM 1611 O O . ASP A 1 193 ? 79.554 18.794 -58.648 1.00 80.94 193 ASP A O 1
ATOM 1615 N N . GLY A 1 194 ? 78.463 17.563 -57.120 1.00 74.44 194 GLY A N 1
ATOM 1616 C CA . GLY A 1 194 ? 79.657 17.141 -56.376 1.00 74.44 194 GLY A CA 1
ATOM 1617 C C . GLY A 1 194 ? 80.538 16.124 -57.115 1.00 74.44 194 GLY A C 1
ATOM 1618 O O . GLY A 1 194 ? 81.752 16.120 -56.931 1.00 74.44 194 GLY A O 1
ATOM 1619 N N . SER A 1 195 ? 79.962 15.280 -57.977 1.00 66.56 195 SER A N 1
ATOM 1620 C CA . SER A 1 195 ? 80.736 14.351 -58.815 1.00 66.56 195 SER A CA 1
ATOM 1621 C C . SER A 1 195 ? 81.458 15.049 -59.974 1.00 66.56 195 SER A C 1
ATOM 1623 O O . SER A 1 195 ? 82.529 14.599 -60.365 1.00 66.56 195 SER A O 1
ATOM 1625 N N . ASN A 1 196 ? 80.934 16.172 -60.474 1.00 59.91 196 ASN A N 1
ATOM 1626 C CA . ASN A 1 196 ? 81.547 16.939 -61.568 1.00 59.91 196 ASN A CA 1
ATOM 1627 C C . ASN A 1 196 ? 82.666 17.898 -61.118 1.00 59.91 196 ASN A C 1
ATOM 1629 O O . ASN A 1 196 ? 83.365 18.460 -61.956 1.00 59.91 196 ASN A O 1
ATOM 1633 N N . SER A 1 197 ? 82.849 18.109 -59.812 1.00 59.72 197 SER A N 1
ATOM 1634 C CA . SER A 1 197 ? 83.844 19.040 -59.253 1.00 59.72 197 SER A CA 1
ATOM 1635 C C . SER A 1 197 ? 85.149 18.363 -58.789 1.00 59.72 197 SER A C 1
ATOM 1637 O O . SER A 1 197 ? 86.018 19.034 -58.238 1.00 59.72 197 SER A O 1
ATOM 1639 N N . GLY A 1 198 ? 85.313 17.053 -59.036 1.00 55.53 198 GLY A N 1
ATOM 1640 C CA . GLY A 1 198 ? 86.499 16.259 -58.673 1.00 55.53 198 GLY A CA 1
ATOM 1641 C C . GLY A 1 198 ? 87.436 15.850 -59.825 1.00 55.53 198 GLY A C 1
ATOM 1642 O O . GLY A 1 198 ? 88.372 15.099 -59.573 1.00 55.53 198 GLY A O 1
ATOM 1643 N N . GLU A 1 199 ? 87.205 16.307 -61.064 1.00 54.03 199 GLU A N 1
ATOM 1644 C CA . GLU A 1 199 ? 88.011 15.961 -62.260 1.00 54.03 199 GLU A CA 1
ATOM 1645 C C . GLU A 1 199 ? 88.918 17.105 -62.779 1.00 54.03 199 GLU A C 1
ATOM 1647 O O . GLU A 1 199 ? 89.268 17.140 -63.957 1.00 54.03 199 GLU A O 1
ATOM 1652 N N . SER A 1 200 ? 89.320 18.057 -61.929 1.00 50.19 200 SER A N 1
ATOM 1653 C CA . SER A 1 200 ? 90.354 19.061 -62.274 1.00 50.19 200 SER A CA 1
ATOM 1654 C C . SER A 1 200 ?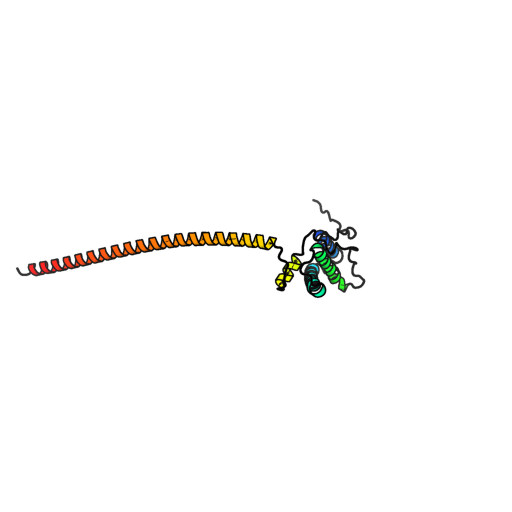 91.691 18.789 -61.599 1.00 50.19 200 SER A C 1
ATOM 1656 O O . SER A 1 200 ? 91.684 18.566 -60.368 1.00 50.19 200 SER A O 1
#

Sequence (200 aa):
MSSQQDTFNPANVPKPEKISERRQYIDQYIQRFHKDLVPQIDMARKEARSYMCRYYHNNRGMIDVPAVYFEYTIDKTLWQNIFLHLGEQAPAWPWKKGPDRDDISAGMSMAYKEWRIEMGLPVNMSHQTDQQRAHHLELQLSNAQQEIERLNLHLQDANTLHQELKEAMQGWLNDKDALLKSKDQEILRLRMDGSNSGES

Secondary structure (DSSP, 8-state):
---------TT-PPPTT-HHHHHHHHHHHHHHH-GGGGGGHHHHHHHHHHHHHHHHHHTT--S--BHHHHHHHHHHHHHHHHTGGGGGGSPPPS-SS---TT--TT-B-HHHHHHHHHTT------HHHHHHHHHHHHHHHHHHHHHHHHHHHHHHHHHHHHHHHHHHHHHHHHHHHHHHHHHHHHHHHHHHHHHTTS--

Solvent-accessible surface area (backbone atoms only — not comparable to full-atom values): 11526 Å² total; per-residue (Å²): 136,82,87,77,75,78,74,86,54,88,85,72,70,63,61,60,62,41,61,71,58,43,51,52,49,53,53,51,49,35,50,73,79,38,54,88,52,49,87,46,49,66,59,40,42,53,49,21,42,56,51,49,48,49,44,41,42,77,76,62,67,50,66,74,50,29,25,41,31,51,54,45,51,27,56,52,44,21,54,51,60,75,34,49,89,49,57,91,72,36,79,74,78,89,64,92,66,74,50,56,71,82,37,50,90,71,36,63,29,60,73,54,48,52,53,31,53,78,69,73,43,82,65,84,74,57,67,68,59,52,52,53,48,48,55,50,48,52,52,51,49,53,53,52,50,54,50,52,53,52,53,51,52,55,50,51,54,52,51,49,53,51,50,54,51,52,52,53,53,52,52,54,51,52,54,50,52,52,51,50,55,53,49,53,53,52,52,54,50,53,53,56,58,59,64,70,71,71,83,125

Organism: Fusarium circinatum (NCBI:txid48490)